Protein AF-A0A4Q2KCR7-F1 (afdb_monomer_lite)

Secondary structure (DSSP, 8-state):
------------------------------------------STTHHHHHHHHHHHTTS--------S-----------TTHHHHHHHHHHHHHHHHHHHHTTTT------------EEPTTS--EEEEEE-TTSSBEEEEEEES-TTSPEEEEEESS--S--SS---HHHHHHHHHHHHTT-SEEEEEESS-B--SSTTSS-SS--HHHHHHHHHHHHHHHHH-TT-EEEE--GGGGGSSTHHHHHHHHHHHHHHTT--S-EEES-B-TTSSBPPGGGPPS-PPEE---

InterPro domains:
  IPR012441 Protein of unknown function DUF1643 [PF07799] (138-278)

Radius of gyration: 31.61 Å; chains: 1; bounding box: 58×92×110 Å

pLDDT: mean 70.03, std 30.18, range [24.19, 98.81]

Structure (mmCIF, N/CA/C/O backbone):
data_AF-A0A4Q2KCR7-F1
#
_entry.id   AF-A0A4Q2KCR7-F1
#
loop_
_atom_site.group_PDB
_atom_site.id
_atom_site.type_symbol
_atom_site.label_atom_id
_atom_site.label_alt_id
_atom_site.label_comp_id
_atom_site.label_asym_id
_atom_site.label_entity_id
_atom_site.label_seq_id
_atom_site.pdbx_PDB_ins_code
_atom_site.Cartn_x
_atom_site.Cartn_y
_atom_site.Cartn_z
_atom_site.occupancy
_atom_site.B_iso_or_equiv
_atom_site.auth_seq_id
_atom_site.auth_comp_id
_atom_site.auth_asym_id
_atom_site.auth_atom_id
_atom_site.pdbx_PDB_model_num
ATOM 1 N N . MET A 1 1 ? 2.602 44.683 -68.463 1.00 38.59 1 MET A N 1
ATOM 2 C CA . MET A 1 1 ? 3.397 43.522 -68.937 1.00 38.59 1 MET A CA 1
ATOM 3 C C . MET A 1 1 ? 3.138 42.382 -67.950 1.00 38.59 1 MET A C 1
ATOM 5 O O . MET A 1 1 ? 2.996 42.680 -66.774 1.00 38.59 1 MET A O 1
ATOM 9 N N . GLN A 1 2 ? 2.668 41.204 -68.389 1.00 37.25 2 GLN A N 1
ATOM 10 C CA . GLN A 1 2 ? 3.480 40.022 -68.777 1.00 37.25 2 GLN A CA 1
ATOM 11 C C . GLN A 1 2 ? 4.408 39.547 -67.638 1.00 37.25 2 GLN A C 1
ATOM 13 O O . GLN A 1 2 ? 5.073 40.376 -67.034 1.00 37.25 2 GLN A O 1
ATOM 18 N N . GLY A 1 3 ? 4.549 38.257 -67.319 1.00 32.47 3 GLY A N 1
ATOM 19 C CA . GLY A 1 3 ? 3.932 37.025 -67.845 1.00 32.47 3 GLY A CA 1
ATOM 20 C C . GLY A 1 3 ? 4.702 35.813 -67.275 1.00 32.47 3 GLY A C 1
ATOM 21 O O . GLY A 1 3 ? 5.917 35.875 -67.185 1.00 32.47 3 GLY A O 1
ATOM 22 N N . GLN A 1 4 ? 4.035 34.809 -66.695 1.00 40.09 4 GLN A N 1
ATOM 23 C CA . GLN A 1 4 ? 3.639 33.541 -67.343 1.00 40.09 4 GLN A CA 1
ATOM 24 C C . GLN A 1 4 ? 4.769 32.477 -67.440 1.00 40.09 4 GLN A C 1
ATOM 26 O O . GLN A 1 4 ? 5.850 32.779 -67.931 1.00 40.09 4 GLN A O 1
ATOM 31 N N . ARG A 1 5 ? 4.408 31.210 -67.139 1.00 41.94 5 ARG A N 1
ATOM 32 C CA . ARG A 1 5 ? 5.105 29.904 -67.358 1.00 41.94 5 ARG A CA 1
ATOM 33 C C . ARG A 1 5 ? 5.872 29.341 -66.139 1.00 41.94 5 ARG A C 1
ATOM 35 O O . ARG A 1 5 ? 6.574 30.110 -65.501 1.00 41.94 5 ARG A O 1
ATOM 42 N N . ASP A 1 6 ? 5.770 28.075 -65.689 1.00 39.34 6 ASP A N 1
ATOM 43 C CA . ASP A 1 6 ? 5.212 26.762 -66.157 1.00 39.34 6 ASP A CA 1
ATOM 44 C C . ASP A 1 6 ? 6.292 25.698 -66.517 1.00 39.34 6 ASP A C 1
ATOM 46 O O . ASP A 1 6 ? 7.435 26.060 -66.789 1.00 39.34 6 ASP A O 1
ATOM 50 N N . ARG A 1 7 ? 5.895 24.405 -66.543 1.00 39.97 7 ARG A N 1
ATOM 51 C CA . ARG A 1 7 ? 6.659 23.124 -66.540 1.00 39.97 7 ARG A CA 1
ATOM 52 C C . ARG A 1 7 ? 6.986 22.652 -65.119 1.00 39.97 7 ARG A C 1
ATOM 54 O O . ARG A 1 7 ? 7.650 23.368 -64.385 1.00 39.97 7 ARG A O 1
ATOM 61 N N . THR A 1 8 ? 6.551 21.500 -64.593 1.00 40.41 8 THR A N 1
ATOM 62 C CA . THR A 1 8 ? 5.932 20.245 -65.103 1.00 40.41 8 THR A CA 1
ATOM 63 C C . THR A 1 8 ? 6.783 19.350 -66.023 1.00 40.41 8 THR A C 1
ATOM 65 O O . THR A 1 8 ? 7.004 19.662 -67.187 1.00 40.41 8 THR A O 1
ATOM 68 N N . VAL A 1 9 ? 7.169 18.176 -65.491 1.00 38.78 9 VAL A N 1
ATOM 69 C CA . VAL A 1 9 ? 7.433 16.892 -66.185 1.00 38.78 9 VAL A CA 1
ATOM 70 C C . VAL A 1 9 ? 6.986 15.753 -65.238 1.00 38.78 9 VAL A C 1
ATOM 72 O O . VAL A 1 9 ? 6.992 15.927 -64.020 1.00 38.78 9 VAL A O 1
ATOM 75 N N . ARG A 1 10 ? 6.546 14.608 -65.783 1.00 38.03 10 ARG A N 1
ATOM 76 C CA . ARG A 1 10 ? 6.101 13.388 -65.065 1.00 38.03 10 ARG A CA 1
ATOM 77 C C . ARG A 1 10 ? 7.010 12.186 -65.391 1.00 38.03 10 ARG A C 1
ATOM 79 O O . ARG A 1 10 ? 7.776 12.266 -66.343 1.00 38.03 10 ARG A O 1
ATOM 86 N N . SER A 1 11 ? 6.735 11.054 -64.722 1.00 32.50 11 SER A N 1
ATOM 87 C CA . SER A 1 11 ? 7.043 9.631 -65.036 1.00 32.50 11 SER A CA 1
ATOM 88 C C . SER A 1 11 ? 8.120 8.960 -64.158 1.00 32.50 11 SER A C 1
ATOM 90 O O . SER A 1 11 ? 9.109 9.595 -63.818 1.00 32.50 11 SER A O 1
ATOM 92 N N . GLY A 1 12 ? 7.945 7.698 -63.728 1.00 31.27 12 GLY A N 1
ATOM 93 C CA . GLY A 1 12 ? 6.739 6.855 -63.840 1.00 31.27 12 GLY A CA 1
ATOM 94 C C . GLY A 1 12 ? 6.851 5.455 -63.202 1.00 31.27 12 GLY A C 1
ATOM 95 O O . GLY A 1 12 ? 7.929 4.875 -63.167 1.00 31.27 12 GLY A O 1
ATOM 96 N N . ASP A 1 13 ? 5.712 4.934 -62.734 1.00 37.28 13 ASP A N 1
ATOM 97 C CA . ASP A 1 13 ? 5.388 3.496 -62.561 1.00 37.28 13 ASP A CA 1
ATOM 98 C C . ASP A 1 13 ? 5.153 2.841 -63.958 1.00 37.28 13 ASP A C 1
ATOM 100 O O . ASP A 1 13 ? 4.932 3.625 -64.894 1.00 37.28 13 ASP A O 1
ATOM 104 N N . PRO A 1 14 ? 5.116 1.488 -64.171 1.00 51.41 14 PRO A N 1
ATOM 105 C CA . PRO A 1 14 ? 4.332 0.531 -63.350 1.00 51.41 14 PRO A CA 1
ATOM 106 C C . PRO A 1 14 ? 4.758 -0.982 -63.324 1.00 51.41 14 PRO A C 1
ATOM 108 O O . PRO A 1 14 ? 5.772 -1.377 -63.890 1.00 51.41 14 PRO A O 1
ATOM 111 N N . LEU A 1 15 ? 3.854 -1.826 -62.770 1.00 33.91 15 LEU A N 1
ATOM 112 C CA . LEU A 1 15 ? 3.729 -3.314 -62.836 1.00 33.91 15 LEU A CA 1
ATOM 113 C C . LEU A 1 15 ? 4.652 -4.117 -61.874 1.00 33.91 15 LEU A C 1
ATOM 115 O O . LEU A 1 15 ? 5.817 -3.787 -61.717 1.00 33.91 15 LEU A O 1
ATOM 119 N N . GLN A 1 16 ? 4.193 -5.088 -61.053 1.00 33.09 16 GLN A N 1
ATOM 120 C CA . GLN A 1 16 ? 3.350 -6.301 -61.273 1.00 33.09 16 GLN A CA 1
ATOM 121 C C . GLN A 1 16 ? 4.053 -7.325 -62.201 1.00 33.09 16 GLN A C 1
ATOM 123 O O . GLN A 1 16 ? 4.667 -6.907 -63.169 1.00 33.09 16 GLN A O 1
ATOM 128 N N . THR A 1 17 ? 4.073 -8.654 -62.002 1.00 32.94 17 THR A N 1
ATOM 129 C CA . THR A 1 17 ? 3.136 -9.671 -61.442 1.00 32.94 17 THR A CA 1
ATOM 130 C C . THR A 1 17 ? 3.941 -10.870 -60.826 1.00 32.94 17 T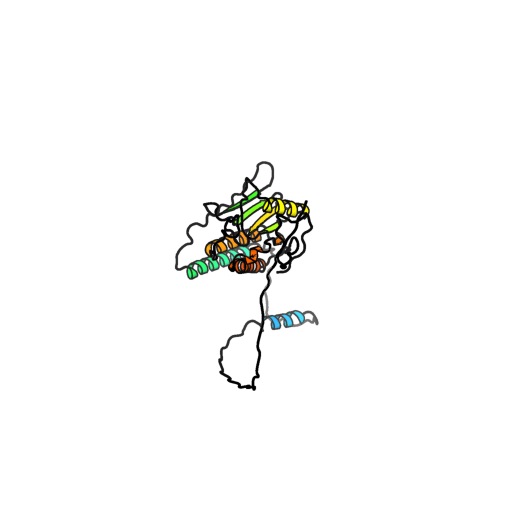HR A C 1
ATOM 132 O O . THR A 1 17 ? 5.154 -10.892 -60.987 1.00 32.94 17 THR A O 1
ATOM 135 N N . GLU A 1 18 ? 3.451 -11.925 -60.133 1.00 34.03 18 GLU A N 1
ATOM 136 C CA . GLU A 1 18 ? 2.222 -12.236 -59.359 1.00 34.03 18 GLU A CA 1
ATOM 137 C C . GLU A 1 18 ? 2.395 -13.488 -58.419 1.00 34.03 18 GLU A C 1
ATOM 139 O O . GLU A 1 18 ? 3.480 -14.049 -58.322 1.00 34.03 18 GLU A O 1
ATOM 144 N N . LYS A 1 19 ? 1.317 -13.864 -57.688 1.00 33.66 19 LYS A N 1
ATOM 145 C CA . LYS A 1 19 ? 0.695 -15.210 -57.412 1.00 33.66 19 LYS A CA 1
ATOM 146 C C . LYS A 1 19 ? 1.432 -16.527 -57.843 1.00 33.66 19 LYS A C 1
ATOM 148 O O . LYS A 1 19 ? 2.213 -16.511 -58.775 1.00 33.66 19 LYS A O 1
ATOM 153 N N . GLN A 1 20 ? 1.155 -17.753 -57.337 1.00 33.19 20 GLN A N 1
ATOM 154 C CA . GLN A 1 20 ? 0.181 -18.309 -56.356 1.00 33.19 20 GLN A CA 1
ATOM 155 C C . GLN A 1 20 ? 0.526 -19.763 -55.913 1.00 33.19 20 GLN A C 1
ATOM 157 O O . GLN A 1 20 ? 1.117 -20.513 -56.680 1.00 33.19 20 GLN A O 1
ATOM 162 N N . GLY A 1 21 ? -0.068 -20.226 -54.796 1.00 27.86 21 GLY A N 1
ATOM 163 C CA . GLY A 1 21 ? -0.450 -21.644 -54.571 1.00 27.86 21 GLY A CA 1
ATOM 164 C C . GLY A 1 21 ? 0.585 -22.573 -53.900 1.00 27.86 21 GLY A C 1
ATOM 165 O O . GLY A 1 21 ? 1.751 -22.226 -53.799 1.00 27.86 21 GLY A O 1
ATOM 166 N N . ARG A 1 22 ? 0.212 -23.768 -53.397 1.00 33.00 22 ARG A N 1
ATOM 167 C CA . ARG A 1 22 ? -1.130 -24.375 -53.182 1.00 33.00 22 ARG A CA 1
ATOM 168 C C . ARG A 1 22 ? -1.076 -25.474 -52.085 1.00 33.00 22 ARG A C 1
ATOM 170 O O . ARG A 1 22 ? -0.018 -25.764 -51.546 1.00 33.00 22 ARG A O 1
ATOM 177 N N . GLN A 1 23 ? -2.249 -26.036 -51.761 1.00 29.25 23 GLN A N 1
ATOM 178 C CA . GLN A 1 23 ? -2.554 -27.183 -50.866 1.00 29.25 23 GLN A CA 1
ATOM 179 C C . GLN A 1 23 ? -1.463 -28.292 -50.818 1.00 29.25 23 GLN A C 1
ATOM 181 O O . GLN A 1 23 ? -0.875 -28.584 -51.849 1.00 29.25 23 GLN A O 1
ATOM 186 N N . GLY A 1 24 ? -1.153 -29.011 -49.723 1.00 26.69 24 GLY A N 1
ATOM 187 C CA . GLY A 1 24 ? -1.880 -29.309 -48.469 1.00 26.69 24 GLY A CA 1
ATOM 188 C C . GLY A 1 24 ? -2.434 -30.755 -48.467 1.00 26.69 24 GLY A C 1
ATOM 189 O O . GLY A 1 24 ? -3.130 -31.095 -49.416 1.00 26.69 24 GLY A O 1
ATOM 190 N N . ILE A 1 25 ? -2.158 -31.618 -47.459 1.00 28.27 25 ILE A N 1
ATOM 191 C CA . ILE A 1 25 ? -2.688 -33.013 -47.426 1.00 28.27 25 ILE A CA 1
ATOM 192 C C . ILE A 1 25 ? -2.636 -33.745 -46.047 1.00 28.27 25 ILE A C 1
ATOM 194 O O . ILE A 1 25 ? -1.639 -33.676 -45.339 1.00 28.27 25 ILE A O 1
ATOM 198 N N . ARG A 1 26 ? -3.700 -34.531 -45.767 1.00 27.36 26 ARG A N 1
ATOM 199 C CA . ARG A 1 26 ? -3.872 -35.701 -44.843 1.00 27.36 26 ARG A CA 1
ATOM 200 C C . ARG A 1 26 ? -3.800 -35.575 -43.301 1.00 27.36 26 ARG A C 1
ATOM 202 O O . ARG A 1 26 ? -3.270 -34.639 -42.721 1.00 27.36 26 ARG A O 1
ATOM 209 N N . ARG A 1 27 ? -4.432 -36.582 -42.666 1.00 32.38 27 ARG A N 1
ATOM 210 C CA . ARG A 1 27 ? -4.546 -36.864 -41.220 1.00 32.38 27 ARG A CA 1
ATOM 211 C C . ARG A 1 27 ? -3.701 -38.091 -40.831 1.00 32.38 27 ARG A C 1
ATOM 213 O O . ARG A 1 27 ? -3.664 -39.045 -41.601 1.00 32.38 27 ARG A O 1
ATOM 220 N N . ALA A 1 28 ? -3.209 -38.091 -39.596 1.00 28.02 28 ALA A N 1
ATOM 221 C CA . ALA A 1 28 ? -3.033 -39.218 -38.663 1.00 28.02 28 ALA A CA 1
ATOM 222 C C . ALA A 1 28 ? -2.944 -38.537 -37.275 1.00 28.02 28 ALA A C 1
ATOM 224 O O . ALA A 1 28 ? -2.293 -37.503 -37.169 1.00 28.02 28 ALA A O 1
ATOM 225 N N . ASP A 1 29 ? -3.643 -38.876 -36.193 1.00 28.53 29 ASP A N 1
ATOM 226 C CA . ASP A 1 29 ? -4.170 -40.150 -35.695 1.00 28.53 29 ASP A CA 1
ATOM 227 C C . ASP A 1 29 ? -3.099 -41.238 -35.567 1.00 28.53 29 ASP A C 1
ATOM 229 O O . ASP A 1 29 ? -3.017 -42.154 -36.376 1.00 28.53 29 ASP A O 1
ATOM 233 N N . GLU A 1 30 ? -2.288 -41.136 -34.511 1.00 29.30 30 GLU A N 1
ATOM 234 C CA . GLU A 1 30 ? -1.657 -42.313 -33.920 1.00 29.30 30 GLU A CA 1
ATOM 235 C C . GLU A 1 30 ? -1.549 -42.176 -32.392 1.00 29.30 30 GLU A C 1
ATOM 237 O O . GLU A 1 30 ? -1.380 -41.084 -31.842 1.00 29.30 30 GLU A O 1
ATOM 242 N N . ARG A 1 31 ? -1.713 -43.298 -31.682 1.00 26.86 31 ARG A N 1
ATOM 243 C CA . ARG A 1 31 ? -1.764 -43.357 -30.215 1.00 26.86 31 ARG A CA 1
ATOM 244 C C . ARG A 1 31 ? -0.510 -44.040 -29.682 1.00 26.86 31 ARG A C 1
ATOM 246 O O . ARG A 1 31 ? -0.397 -45.255 -29.809 1.00 26.86 31 ARG A O 1
ATOM 253 N N . ILE A 1 32 ? 0.349 -43.323 -28.959 1.00 29.53 32 ILE A N 1
ATOM 254 C CA . ILE A 1 32 ? 1.403 -43.962 -28.154 1.00 29.53 32 ILE A CA 1
ATOM 255 C C . ILE A 1 32 ? 1.080 -43.819 -26.665 1.00 29.53 32 ILE A C 1
ATOM 257 O O . ILE A 1 32 ? 1.134 -42.740 -26.077 1.00 29.53 32 ILE A O 1
ATOM 261 N N . SER A 1 33 ? 0.717 -44.947 -26.050 1.00 25.97 33 SER A N 1
ATOM 262 C CA . SER A 1 33 ? 0.448 -45.056 -24.617 1.00 25.97 33 SER A CA 1
ATOM 263 C C . SER A 1 33 ? 1.703 -45.512 -23.872 1.00 25.97 33 SER A C 1
ATOM 265 O O . SER A 1 33 ? 2.007 -46.703 -23.837 1.00 25.97 33 SER A O 1
ATOM 267 N N . CYS A 1 34 ? 2.396 -44.583 -23.211 1.00 26.86 34 CYS A N 1
ATOM 268 C CA . CYS A 1 34 ? 3.481 -44.910 -22.282 1.00 26.86 34 CYS A CA 1
ATOM 269 C C . CYS A 1 34 ? 2.992 -44.808 -20.827 1.00 26.86 34 CYS A C 1
ATOM 271 O O . CYS A 1 34 ? 2.616 -43.742 -20.338 1.00 26.86 34 CYS A O 1
ATOM 273 N N . ARG A 1 35 ? 2.957 -45.947 -20.124 1.00 27.44 35 ARG A N 1
ATOM 274 C CA . ARG A 1 35 ? 2.365 -46.085 -18.781 1.00 27.44 35 ARG A CA 1
ATOM 275 C C . ARG A 1 35 ? 3.332 -45.657 -17.664 1.00 27.44 35 ARG A C 1
ATOM 277 O O . ARG A 1 35 ? 4.108 -46.475 -17.181 1.00 27.44 35 ARG A O 1
ATOM 284 N N . GLY A 1 36 ? 3.211 -44.428 -17.162 1.00 27.22 36 GLY A N 1
ATOM 285 C CA . GLY A 1 36 ? 3.880 -43.985 -15.926 1.00 27.22 36 GLY A CA 1
ATOM 286 C C . GLY A 1 36 ? 3.004 -44.159 -14.674 1.00 27.22 36 GLY A C 1
ATOM 287 O O . GLY A 1 36 ? 2.087 -43.372 -14.450 1.00 27.22 36 GLY A O 1
ATOM 288 N N . ARG A 1 37 ? 3.267 -45.167 -13.826 1.00 29.36 37 ARG A N 1
ATOM 289 C CA . ARG A 1 37 ? 2.548 -45.365 -12.544 1.00 29.36 37 ARG A CA 1
ATOM 290 C C . ARG A 1 37 ? 3.260 -44.685 -11.363 1.00 29.36 37 ARG A C 1
ATOM 292 O O . ARG A 1 37 ? 4.232 -45.223 -10.849 1.00 29.36 37 ARG A O 1
ATOM 299 N N . SER A 1 38 ? 2.674 -43.616 -10.822 1.00 28.58 38 SER A N 1
ATOM 300 C CA . SER A 1 38 ? 2.866 -43.189 -9.422 1.00 28.58 38 SER A CA 1
ATOM 301 C C . SER A 1 38 ? 1.586 -42.486 -8.944 1.00 28.58 38 SER A C 1
ATOM 303 O O . SER A 1 38 ? 1.182 -41.490 -9.528 1.00 28.58 38 SER A O 1
ATOM 305 N N . ARG A 1 39 ? 0.736 -43.052 -8.073 1.00 31.23 39 ARG A N 1
ATOM 306 C CA . ARG A 1 39 ? 0.917 -43.358 -6.635 1.00 31.23 39 ARG A CA 1
ATOM 307 C C . ARG A 1 39 ? 1.277 -42.143 -5.761 1.00 31.23 39 ARG A C 1
ATOM 309 O O . ARG A 1 39 ? 2.325 -42.121 -5.135 1.00 31.23 39 ARG A O 1
ATOM 316 N N . THR A 1 40 ? 0.327 -41.219 -5.576 1.00 30.08 40 THR A N 1
ATOM 317 C CA . THR A 1 40 ? -0.175 -40.815 -4.232 1.00 30.08 40 THR A CA 1
ATOM 318 C C . THR A 1 40 ? -1.345 -39.825 -4.335 1.00 30.08 40 THR A C 1
ATOM 320 O O . THR A 1 40 ? -1.203 -38.751 -4.902 1.00 30.08 40 THR A O 1
ATOM 323 N N . ALA A 1 41 ? -2.510 -40.148 -3.753 1.00 32.38 41 ALA A N 1
ATOM 324 C CA . ALA A 1 41 ? -3.637 -39.201 -3.659 1.00 32.38 41 ALA A CA 1
ATOM 325 C C . ALA A 1 41 ? -4.501 -39.388 -2.383 1.00 32.38 41 ALA A C 1
ATOM 327 O O . ALA A 1 41 ? -5.614 -39.914 -2.470 1.00 32.38 41 ALA A O 1
ATOM 328 N N . PRO A 1 42 ? -4.036 -38.965 -1.186 1.00 33.97 42 PRO A N 1
ATOM 329 C CA . PRO A 1 42 ? -4.689 -39.306 0.080 1.00 33.97 42 PRO A CA 1
ATOM 330 C C . PRO A 1 42 ? -5.309 -38.121 0.858 1.00 33.97 42 PRO A C 1
ATOM 332 O O . PRO A 1 42 ? -5.462 -38.230 2.069 1.00 33.97 42 PRO A O 1
ATOM 335 N N . PHE A 1 43 ? -5.701 -37.003 0.219 1.00 32.09 43 PHE A N 1
ATOM 336 C CA . PHE A 1 43 ? -6.253 -35.833 0.950 1.00 32.09 43 PHE A CA 1
ATOM 337 C C . PHE A 1 43 ? -7.707 -35.418 0.631 1.00 32.09 43 PHE A C 1
ATOM 339 O O . PHE A 1 43 ? -8.370 -34.819 1.477 1.00 32.09 43 PHE A O 1
ATOM 346 N N . MET A 1 44 ? -8.279 -35.777 -0.529 1.00 38.03 44 MET A N 1
ATOM 347 C CA . MET A 1 44 ? -9.648 -35.342 -0.892 1.00 38.03 44 MET A CA 1
ATOM 348 C C . MET A 1 44 ? -10.801 -36.232 -0.377 1.00 38.03 44 MET A C 1
ATOM 350 O O . MET A 1 44 ? -11.960 -35.819 -0.455 1.00 38.03 44 MET A O 1
ATOM 354 N N . ARG A 1 45 ? -10.540 -37.438 0.157 1.00 39.12 45 ARG A N 1
ATOM 355 C CA . ARG A 1 45 ? -11.616 -38.340 0.639 1.00 39.12 45 ARG A CA 1
ATOM 356 C C . ARG A 1 45 ? -12.057 -38.080 2.087 1.00 39.12 45 ARG A C 1
ATOM 358 O O . ARG A 1 45 ? -13.252 -38.171 2.371 1.00 39.12 45 ARG A O 1
ATOM 365 N N . LEU A 1 46 ? -11.148 -37.692 2.987 1.00 32.94 4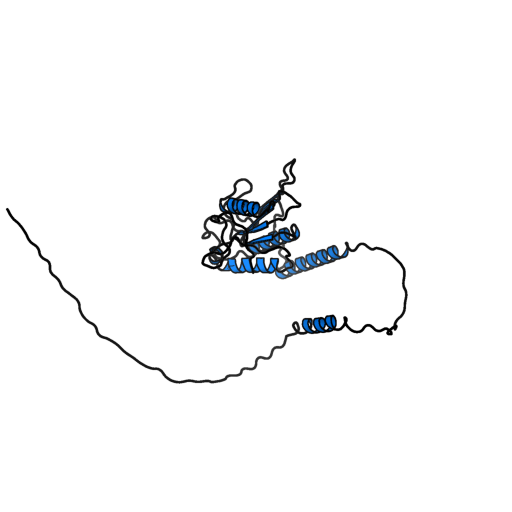6 LEU A N 1
ATOM 366 C CA . LEU A 1 46 ? -11.463 -37.527 4.417 1.00 32.94 46 LEU A CA 1
ATOM 367 C C . LEU A 1 46 ? -12.490 -36.402 4.670 1.00 32.94 46 LEU A C 1
ATOM 369 O O . LEU A 1 46 ? -13.438 -36.565 5.441 1.00 32.94 46 LEU A O 1
ATOM 373 N N . SER A 1 47 ? -12.370 -35.290 3.937 1.00 35.12 47 SER A N 1
ATOM 374 C CA . SER A 1 47 ? -13.234 -34.109 4.085 1.00 35.12 47 SER A CA 1
ATOM 375 C C . SER A 1 47 ? -14.657 -34.279 3.523 1.00 35.12 47 SER A C 1
ATOM 377 O O . SER A 1 47 ? -15.512 -33.426 3.774 1.00 35.12 47 SER A O 1
ATOM 379 N N . ARG A 1 48 ? -14.942 -35.369 2.791 1.00 38.94 48 ARG A N 1
ATOM 380 C CA . ARG A 1 48 ? -16.306 -35.756 2.378 1.00 38.94 48 ARG A CA 1
ATOM 381 C C . ARG A 1 48 ? -16.957 -36.711 3.386 1.00 38.94 48 ARG A C 1
ATOM 383 O O . ARG A 1 48 ? -18.151 -36.585 3.648 1.00 38.94 48 ARG A O 1
ATOM 390 N N . LEU A 1 49 ? -16.179 -37.603 4.007 1.00 37.00 49 LEU A N 1
ATOM 391 C CA . LEU A 1 49 ? -16.683 -38.568 4.993 1.00 37.00 49 LEU A CA 1
ATOM 392 C C . LEU A 1 49 ? -17.158 -37.879 6.286 1.00 37.00 49 LEU A C 1
ATOM 394 O O . LEU A 1 49 ? -18.271 -38.128 6.753 1.00 37.00 49 LEU A O 1
ATOM 398 N N . LEU A 1 50 ? -16.362 -36.937 6.808 1.00 39.62 50 LEU A N 1
ATOM 399 C CA . LEU A 1 50 ? -16.711 -36.146 7.998 1.00 39.62 50 LEU A CA 1
ATOM 400 C C . LEU A 1 50 ? -17.987 -35.307 7.787 1.00 39.62 50 LEU A C 1
ATOM 402 O O . LEU A 1 50 ? -18.834 -35.226 8.676 1.00 39.62 50 LEU A O 1
ATOM 406 N N . ARG A 1 51 ? -18.182 -34.755 6.579 1.00 43.44 51 ARG A N 1
ATOM 407 C CA . ARG A 1 51 ? -19.377 -33.967 6.225 1.00 43.44 51 ARG A CA 1
ATOM 408 C C . ARG A 1 51 ? -20.657 -34.796 6.055 1.00 43.44 51 ARG A C 1
ATOM 410 O O . ARG A 1 51 ? -21.736 -34.222 6.173 1.00 43.44 51 ARG A O 1
ATOM 417 N N . ARG A 1 52 ? -20.571 -36.120 5.851 1.00 42.06 52 ARG A N 1
ATOM 418 C CA . ARG A 1 52 ? -21.742 -37.017 5.924 1.00 42.06 52 ARG A CA 1
ATOM 419 C C . ARG A 1 52 ? -22.120 -37.352 7.371 1.00 42.06 52 ARG A C 1
ATOM 421 O O . ARG A 1 52 ? -23.284 -37.195 7.729 1.00 42.06 52 ARG A O 1
ATOM 428 N N . ARG A 1 53 ? -21.161 -37.717 8.235 1.00 40.56 53 ARG A N 1
ATOM 429 C CA . ARG A 1 53 ? -21.461 -38.026 9.653 1.00 40.56 53 ARG A CA 1
ATOM 430 C C . ARG A 1 53 ? -22.006 -36.821 10.435 1.00 40.56 53 ARG A C 1
ATOM 432 O O . ARG A 1 53 ? -22.938 -36.990 11.211 1.00 40.56 53 ARG A O 1
ATOM 439 N N . ALA A 1 54 ? -21.534 -35.604 10.156 1.00 39.12 54 ALA A N 1
ATOM 440 C CA . ALA A 1 54 ? -22.036 -34.382 10.799 1.00 39.12 54 ALA A CA 1
ATOM 441 C C . ALA A 1 54 ? -23.480 -33.972 10.416 1.00 39.12 54 ALA A C 1
ATOM 443 O O . ALA A 1 54 ? -24.026 -33.064 11.038 1.00 39.12 54 ALA A O 1
ATOM 444 N N . ARG A 1 55 ? -24.102 -34.604 9.404 1.00 39.72 55 ARG A N 1
ATOM 445 C CA . ARG A 1 55 ? -25.506 -34.350 9.014 1.00 39.72 55 ARG A CA 1
ATOM 446 C C . ARG A 1 55 ? -26.486 -35.451 9.435 1.00 39.72 55 ARG A C 1
ATOM 448 O O . ARG A 1 55 ? -27.676 -35.177 9.487 1.00 39.72 55 ARG A O 1
ATOM 455 N N . ALA A 1 56 ? -26.004 -36.649 9.770 1.00 35.41 56 ALA A N 1
ATOM 456 C CA . ALA A 1 56 ? -26.854 -37.748 10.240 1.00 35.41 56 ALA A CA 1
ATOM 457 C C . ALA A 1 56 ? -27.269 -37.608 11.721 1.00 35.41 56 ALA A C 1
ATOM 459 O O . ALA A 1 56 ? -28.313 -38.108 12.115 1.00 35.41 56 ALA A O 1
ATOM 460 N N . ALA A 1 57 ? -26.494 -36.890 12.539 1.00 36.22 57 ALA A N 1
ATOM 461 C CA . ALA A 1 57 ? -26.724 -36.739 13.981 1.00 36.22 57 ALA A CA 1
ATOM 462 C C . ALA A 1 57 ? -27.672 -35.571 14.353 1.00 36.22 57 ALA A C 1
ATOM 464 O O . ALA A 1 57 ? -27.396 -34.821 15.289 1.00 36.22 57 ALA A O 1
ATOM 465 N N . ARG A 1 58 ? -28.749 -35.362 13.581 1.00 41.88 58 ARG A N 1
ATOM 466 C CA . ARG A 1 58 ? -29.797 -34.346 13.855 1.00 41.88 58 ARG A CA 1
ATOM 467 C C . ARG A 1 58 ? -31.235 -34.825 13.606 1.00 41.88 58 ARG A C 1
ATOM 469 O O . ARG A 1 58 ? -32.155 -34.025 13.710 1.00 41.88 58 ARG A O 1
ATOM 476 N N . PHE A 1 59 ? -31.426 -36.105 13.299 1.00 39.06 59 PHE A N 1
ATOM 477 C CA . PHE A 1 59 ? -32.732 -36.762 13.246 1.00 39.06 59 PHE A CA 1
ATOM 478 C C . PHE A 1 59 ? -32.649 -38.064 14.043 1.00 39.06 59 PHE A C 1
ATOM 480 O O . PHE A 1 59 ? -31.593 -38.691 14.065 1.00 39.06 59 PHE A O 1
ATOM 487 N N . HIS A 1 60 ? -33.762 -38.429 14.684 1.00 33.53 60 HIS A N 1
ATOM 488 C CA . HIS A 1 60 ? -33.885 -39.491 15.691 1.00 33.53 60 HIS A CA 1
ATOM 489 C C . HIS A 1 60 ? -33.014 -39.276 16.938 1.00 33.53 60 HIS A C 1
ATOM 491 O O . HIS A 1 60 ? -31.820 -39.566 16.966 1.00 33.53 60 HIS A O 1
ATOM 497 N N . GLY A 1 61 ? -33.656 -38.805 18.006 1.00 37.22 61 GLY A N 1
ATOM 498 C CA . GLY A 1 61 ? -33.226 -39.140 19.356 1.00 37.22 61 GLY A CA 1
ATOM 499 C C . GLY A 1 61 ? -33.979 -40.385 19.816 1.00 37.22 61 GLY A C 1
ATOM 500 O O . GLY A 1 61 ? -35.192 -40.448 19.643 1.00 37.22 61 GLY A O 1
ATOM 501 N N . ASP A 1 62 ? -33.266 -41.335 20.413 1.00 29.56 62 ASP A N 1
ATOM 502 C CA . ASP A 1 62 ? -33.815 -42.263 21.403 1.00 29.56 62 ASP A CA 1
ATOM 503 C C . ASP A 1 62 ? -32.696 -42.644 22.397 1.00 29.56 62 ASP A C 1
ATOM 505 O O . ASP A 1 62 ? -31.510 -42.378 22.172 1.00 29.56 62 ASP A O 1
ATOM 509 N N . HIS A 1 63 ? -33.078 -43.197 23.541 1.00 34.31 63 HIS A N 1
ATOM 510 C CA . HIS A 1 63 ? -32.210 -43.563 24.651 1.00 34.31 63 HIS A CA 1
ATOM 511 C C . HIS A 1 63 ? -31.538 -44.942 24.466 1.00 34.31 63 HIS A C 1
ATOM 513 O O . HIS A 1 63 ? -31.810 -45.691 23.537 1.00 34.31 63 HIS A O 1
ATOM 519 N N . ARG A 1 64 ? -30.716 -45.312 25.466 1.00 30.00 64 ARG A N 1
ATOM 520 C CA . ARG A 1 64 ? -30.140 -46.654 25.727 1.00 30.00 64 ARG A CA 1
ATOM 521 C C . ARG A 1 64 ? -28.871 -47.047 24.949 1.00 30.00 64 ARG A C 1
ATOM 523 O O . ARG A 1 64 ? -28.849 -48.014 24.201 1.00 30.00 64 ARG A O 1
ATOM 530 N N . ALA A 1 65 ? -27.752 -46.424 25.327 1.00 27.16 65 ALA A N 1
ATOM 531 C CA . ALA A 1 65 ? -26.430 -47.068 25.294 1.00 27.16 65 ALA A CA 1
ATOM 532 C C . ALA A 1 65 ? -25.540 -46.592 26.468 1.00 27.16 65 ALA A C 1
ATOM 534 O O . ALA A 1 65 ? -24.552 -45.884 26.284 1.00 27.16 65 ALA A O 1
ATOM 535 N N . ARG A 1 66 ? -25.902 -46.949 27.713 1.00 28.22 66 ARG A N 1
ATOM 536 C CA . ARG A 1 66 ? -24.989 -46.837 28.875 1.00 28.22 66 ARG A CA 1
ATOM 537 C C . ARG A 1 66 ? -24.015 -48.023 28.819 1.00 28.22 66 ARG 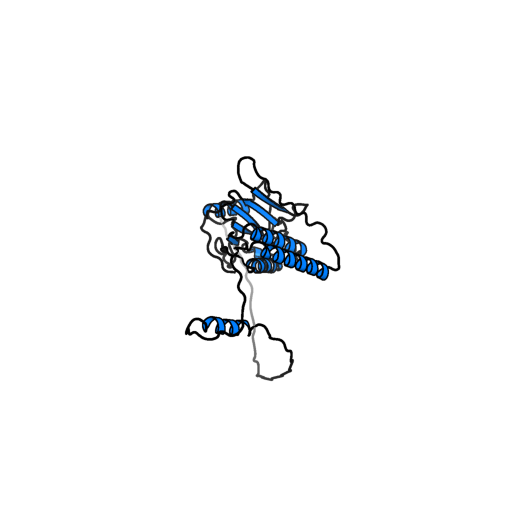A C 1
ATOM 539 O O . ARG A 1 66 ? -24.496 -49.138 28.660 1.00 28.22 66 ARG A O 1
ATOM 546 N N . GLY A 1 67 ? -22.699 -47.816 28.964 1.00 24.19 67 GLY A N 1
ATOM 547 C CA . GLY A 1 67 ? -21.729 -48.901 28.702 1.00 24.19 67 GLY A CA 1
ATOM 548 C C . GLY A 1 67 ? -20.441 -48.939 29.531 1.00 24.19 67 GLY A C 1
ATOM 549 O O . GLY A 1 67 ? -20.090 -50.010 30.009 1.00 24.19 67 GLY A O 1
ATOM 550 N N . TYR A 1 68 ? -19.760 -47.811 29.770 1.00 25.58 68 TYR A N 1
ATOM 551 C CA . TYR A 1 68 ? -18.578 -47.777 30.649 1.00 25.58 68 TYR A CA 1
ATOM 552 C C . TYR A 1 68 ? -18.678 -46.664 31.699 1.00 25.58 68 TYR A C 1
ATOM 554 O O . TYR A 1 68 ? -19.327 -45.638 31.493 1.00 25.58 68 TYR A O 1
ATOM 562 N N . ARG A 1 69 ? -18.140 -46.952 32.889 1.00 28.56 69 ARG A N 1
ATOM 563 C CA . ARG A 1 69 ? -18.479 -46.302 34.165 1.00 28.56 69 ARG A CA 1
ATOM 564 C C . ARG A 1 69 ? -17.495 -45.192 34.553 1.00 28.56 69 ARG A C 1
ATOM 566 O O . ARG A 1 69 ? -16.305 -45.381 34.375 1.00 28.56 69 ARG A O 1
ATOM 573 N N . LEU A 1 70 ? -18.050 -44.150 35.194 1.00 24.34 70 LEU A N 1
ATOM 574 C CA . LEU A 1 70 ? -17.618 -43.469 36.440 1.00 24.34 70 LEU A CA 1
ATOM 575 C C . LEU A 1 70 ? -16.128 -43.053 36.603 1.00 24.34 70 LEU A C 1
ATOM 577 O O . LEU A 1 70 ? -15.210 -43.764 36.237 1.00 24.34 70 LEU A O 1
ATOM 581 N N . ARG A 1 71 ? -15.798 -41.939 37.266 1.00 25.30 71 ARG A N 1
ATOM 582 C CA . ARG A 1 71 ? -16.562 -41.148 38.253 1.00 25.30 71 ARG A CA 1
ATOM 583 C C . ARG A 1 71 ? -16.656 -39.666 37.874 1.00 25.30 71 ARG A C 1
ATOM 585 O O . ARG A 1 71 ? -15.849 -39.160 37.104 1.00 25.30 71 ARG A O 1
ATOM 592 N N . ALA A 1 72 ? -17.620 -38.975 38.477 1.00 27.12 72 ALA A N 1
ATOM 593 C CA . ALA A 1 72 ? -17.718 -37.521 38.449 1.00 27.12 72 ALA A CA 1
ATOM 594 C C . ALA A 1 72 ? -17.138 -36.902 39.732 1.00 27.12 72 ALA A C 1
ATOM 596 O O . ALA A 1 72 ? -17.377 -37.417 40.821 1.00 27.12 72 ALA A O 1
ATOM 597 N N . LEU A 1 73 ? -16.457 -35.766 39.574 1.00 27.23 73 LEU A N 1
ATOM 598 C CA . LEU A 1 73 ? -16.286 -34.692 40.558 1.00 27.23 73 LEU A CA 1
ATOM 599 C C . LEU A 1 73 ? -16.403 -33.390 39.741 1.00 27.23 73 LEU A C 1
ATOM 601 O O . LEU A 1 73 ? -15.631 -33.164 38.816 1.00 27.23 73 LEU A O 1
ATOM 605 N N . SER A 1 74 ? -17.558 -32.725 39.775 1.00 28.52 74 SER A N 1
ATOM 606 C CA . SER A 1 74 ? -17.888 -31.634 40.710 1.00 28.52 74 SER A CA 1
ATOM 607 C C . SER A 1 74 ? -17.097 -30.339 40.449 1.00 28.52 74 SER A C 1
ATOM 609 O O . SER A 1 74 ? -15.976 -30.179 40.914 1.00 28.52 74 SER A O 1
ATOM 611 N N . GLY A 1 75 ? -17.737 -29.416 39.721 1.00 31.91 75 GLY A N 1
ATOM 612 C CA . GLY A 1 75 ? -17.528 -27.959 39.729 1.00 31.91 75 GLY A CA 1
ATOM 613 C C . GLY A 1 75 ? -16.109 -27.371 39.797 1.00 31.91 75 GLY A C 1
ATOM 614 O O . GLY A 1 75 ? -15.540 -27.222 40.871 1.00 31.91 75 GLY A O 1
ATOM 615 N N . THR A 1 76 ? -15.626 -26.808 38.682 1.00 27.72 76 THR A N 1
ATOM 616 C CA . THR A 1 76 ? -14.830 -25.559 38.718 1.00 27.72 76 THR A CA 1
ATOM 617 C C . THR A 1 76 ? -14.807 -24.852 37.359 1.00 27.72 76 THR A C 1
ATOM 619 O O . THR A 1 76 ? -14.612 -25.473 36.316 1.00 27.72 76 THR A O 1
ATOM 622 N N . GLN A 1 77 ? -14.966 -23.525 37.353 1.00 37.41 77 GLN A N 1
ATOM 623 C CA . GLN A 1 77 ? -14.786 -22.697 36.155 1.00 37.41 77 GLN A CA 1
ATOM 624 C C . GLN A 1 77 ? -13.288 -22.461 35.892 1.00 37.41 77 GLN A C 1
ATOM 626 O O . GLN A 1 77 ? -12.682 -21.582 36.504 1.00 37.41 77 GLN A O 1
ATOM 631 N N . ILE A 1 78 ? -12.673 -23.196 34.958 1.00 31.19 78 ILE A N 1
ATOM 632 C CA . ILE A 1 78 ? -11.249 -23.007 34.622 1.00 31.19 78 ILE A CA 1
ATOM 633 C C . ILE A 1 78 ? -11.081 -22.176 33.338 1.00 31.19 78 ILE A C 1
ATOM 635 O O . ILE A 1 78 ? -11.575 -22.502 32.259 1.00 31.19 78 ILE A O 1
ATOM 639 N N . ARG A 1 79 ? -10.362 -21.053 33.466 1.00 33.22 79 ARG A N 1
ATOM 640 C CA . ARG A 1 79 ? -10.227 -20.001 32.444 1.00 33.22 79 ARG A CA 1
ATOM 641 C C . ARG A 1 79 ? -9.351 -20.442 31.258 1.00 33.22 79 ARG A C 1
ATOM 643 O O . ARG A 1 79 ? -8.123 -20.417 31.340 1.00 33.22 79 ARG A O 1
ATOM 650 N N . HIS A 1 80 ? -9.956 -20.719 30.100 1.00 33.78 80 HIS A N 1
ATOM 651 C CA . HIS A 1 80 ? -9.255 -21.080 28.852 1.00 33.78 80 HIS A CA 1
ATOM 652 C C . HIS A 1 80 ? -8.497 -19.907 28.166 1.00 33.78 80 HIS A C 1
ATOM 654 O O . HIS A 1 80 ? -8.727 -19.577 27.005 1.00 33.78 80 HIS A O 1
ATOM 660 N N . ARG A 1 81 ? -7.525 -19.289 28.858 1.00 36.91 81 ARG A N 1
ATOM 661 C CA . ARG A 1 81 ? -6.544 -18.347 28.261 1.00 36.91 81 ARG A CA 1
ATOM 662 C C . ARG A 1 81 ? -5.138 -18.943 28.054 1.00 36.91 81 ARG A C 1
ATOM 664 O O . ARG A 1 81 ? -4.352 -18.377 27.300 1.00 36.91 81 ARG A O 1
ATOM 671 N N . GLY A 1 82 ? -4.816 -20.090 28.664 1.00 39.09 82 GLY A N 1
ATOM 672 C CA . GLY A 1 82 ? -3.456 -20.661 28.646 1.00 39.09 82 GLY A CA 1
ATOM 673 C C . GLY A 1 82 ? -3.033 -21.399 27.361 1.00 39.09 82 GLY A C 1
ATOM 674 O O . GLY A 1 82 ? -1.871 -21.318 26.961 1.00 39.09 82 GLY A O 1
ATOM 675 N N . SER A 1 83 ? -3.947 -22.108 26.686 1.00 42.81 83 SER A N 1
ATOM 676 C CA . SER A 1 83 ? -3.584 -23.034 25.595 1.00 42.81 83 SER A CA 1
ATOM 677 C C . SER A 1 83 ? -3.094 -22.335 24.320 1.00 42.81 83 SER A C 1
ATOM 679 O O . SER A 1 83 ? -2.095 -22.761 23.740 1.00 42.81 83 SER A O 1
ATOM 681 N N . ARG A 1 84 ? -3.735 -21.229 23.906 1.00 41.44 84 ARG A N 1
ATOM 682 C CA . ARG A 1 84 ? -3.354 -20.484 22.686 1.00 41.44 84 ARG A CA 1
ATOM 683 C C . ARG A 1 84 ? -1.905 -19.983 22.728 1.00 41.44 84 ARG A C 1
ATOM 685 O O . ARG A 1 84 ? -1.206 -20.132 21.730 1.00 41.44 84 ARG A O 1
ATOM 692 N N . ARG A 1 85 ? -1.418 -19.486 23.878 1.00 38.69 85 ARG A N 1
ATOM 693 C CA . ARG A 1 85 ? -0.010 -19.060 24.035 1.00 38.69 85 ARG A CA 1
ATOM 694 C C . ARG A 1 85 ? 0.970 -20.217 23.815 1.00 38.69 85 ARG A C 1
ATOM 696 O O . ARG A 1 85 ? 1.915 -20.048 23.051 1.00 38.69 85 ARG A O 1
ATOM 703 N N . ARG A 1 86 ? 0.720 -21.398 24.399 1.00 39.59 86 ARG A N 1
ATOM 704 C CA . ARG A 1 86 ? 1.582 -22.583 24.203 1.00 39.59 86 ARG A CA 1
ATOM 705 C C . ARG A 1 86 ? 1.593 -23.051 22.742 1.00 39.59 86 ARG A C 1
ATOM 707 O O . ARG A 1 86 ? 2.654 -23.385 22.223 1.00 39.59 86 ARG A O 1
ATOM 714 N N . ILE A 1 87 ? 0.447 -23.018 22.056 1.00 39.06 87 ILE A N 1
ATOM 715 C CA . ILE A 1 87 ? 0.350 -23.355 20.623 1.00 39.06 87 ILE A CA 1
ATOM 716 C C . ILE A 1 87 ? 1.141 -22.347 19.771 1.00 39.06 87 ILE A C 1
ATOM 718 O O . ILE A 1 87 ? 1.954 -22.756 18.946 1.00 39.06 87 ILE A O 1
ATOM 722 N N . GLN A 1 88 ? 0.984 -21.041 20.014 1.00 36.09 88 GLN A N 1
ATOM 723 C CA . GLN A 1 88 ? 1.734 -19.988 19.313 1.00 36.09 88 GLN A CA 1
ATOM 724 C C . GLN A 1 88 ? 3.247 -20.059 19.573 1.00 36.09 88 GLN A C 1
ATOM 726 O O . GLN A 1 88 ? 4.035 -19.881 18.647 1.00 36.09 88 GLN A O 1
ATOM 731 N N . GLN A 1 89 ? 3.673 -20.355 20.805 1.00 38.25 89 GLN A N 1
ATOM 732 C CA . GLN A 1 89 ? 5.085 -20.575 21.142 1.00 38.25 89 GLN A CA 1
ATOM 733 C C . GLN A 1 89 ? 5.654 -21.798 20.409 1.00 38.25 89 GLN A C 1
ATOM 735 O O . GLN A 1 89 ? 6.726 -21.704 19.816 1.00 38.25 89 GLN A O 1
ATOM 740 N N . ARG A 1 90 ? 4.918 -22.917 20.372 1.00 36.53 90 ARG A N 1
ATOM 741 C CA . ARG A 1 90 ? 5.337 -24.142 19.671 1.00 36.53 90 ARG A CA 1
ATOM 742 C C . ARG A 1 90 ? 5.394 -23.947 18.150 1.00 36.53 90 ARG A C 1
ATOM 744 O O . ARG A 1 90 ? 6.335 -24.418 17.522 1.00 36.53 90 ARG A O 1
ATOM 751 N N . ALA A 1 91 ? 4.461 -23.187 17.573 1.00 36.56 91 ALA A N 1
ATOM 752 C CA . ALA A 1 91 ? 4.502 -22.789 16.164 1.00 36.56 91 ALA A CA 1
ATOM 753 C C . ALA A 1 91 ? 5.704 -21.875 15.851 1.00 36.56 91 ALA A C 1
ATOM 755 O O . ALA A 1 91 ? 6.429 -22.130 14.894 1.00 36.56 91 ALA A O 1
ATOM 756 N N . ARG A 1 92 ? 5.978 -20.861 16.691 1.00 39.06 92 ARG A N 1
ATOM 757 C CA . ARG A 1 92 ? 7.167 -19.992 16.564 1.00 39.06 92 ARG A CA 1
ATOM 758 C C . ARG A 1 92 ? 8.480 -20.776 16.676 1.00 39.06 92 ARG A C 1
ATOM 760 O O . ARG A 1 92 ? 9.416 -20.478 15.940 1.00 39.06 92 ARG A O 1
ATOM 767 N N . PHE A 1 93 ? 8.545 -21.774 17.559 1.00 42.44 93 PHE A N 1
ATOM 768 C CA . PHE A 1 93 ? 9.701 -22.663 17.701 1.00 42.44 93 PHE A CA 1
ATOM 769 C C . PHE A 1 93 ? 9.930 -23.508 16.439 1.00 42.44 93 PHE A C 1
ATOM 771 O O . PHE A 1 93 ? 11.022 -23.478 15.881 1.00 42.44 93 PHE A O 1
ATOM 778 N N . LEU A 1 94 ? 8.893 -24.194 15.944 1.00 38.44 94 LEU A N 1
ATOM 779 C CA . LEU A 1 94 ? 8.984 -25.012 14.727 1.00 38.44 94 LEU A CA 1
ATOM 780 C C . LEU A 1 94 ? 9.323 -24.172 13.484 1.00 38.44 94 LEU A C 1
ATOM 782 O O . LEU A 1 94 ? 10.137 -24.595 12.671 1.00 38.44 94 LEU A O 1
ATOM 786 N N . PHE A 1 95 ? 8.767 -22.962 13.369 1.00 38.53 95 PHE A N 1
ATOM 787 C CA . PHE A 1 95 ? 9.085 -22.037 12.278 1.00 38.53 95 PHE A CA 1
ATOM 788 C C . PHE A 1 95 ? 10.543 -21.551 12.330 1.00 38.53 95 PHE A C 1
ATOM 790 O O . PHE A 1 95 ? 11.223 -21.570 11.309 1.00 38.53 95 PHE A O 1
ATOM 797 N N . ARG A 1 96 ? 11.065 -21.197 13.518 1.00 37.59 96 ARG A N 1
ATOM 798 C CA . ARG A 1 96 ? 12.498 -20.888 13.685 1.00 37.59 96 ARG A CA 1
ATOM 799 C C . ARG A 1 96 ? 13.387 -22.080 13.329 1.00 37.59 96 ARG A C 1
ATOM 801 O O . ARG A 1 96 ? 14.386 -21.877 12.651 1.00 37.59 96 ARG A O 1
ATOM 808 N N . ARG A 1 97 ? 13.018 -23.299 13.746 1.00 40.22 97 ARG A N 1
ATOM 809 C CA . ARG A 1 97 ? 13.800 -24.507 13.444 1.00 40.22 97 ARG A CA 1
ATOM 810 C C . ARG A 1 97 ? 13.866 -24.766 11.938 1.00 40.22 97 ARG A C 1
ATOM 812 O O . ARG A 1 97 ? 14.953 -24.996 11.421 1.00 40.22 97 ARG A O 1
ATOM 819 N N . LYS A 1 98 ? 12.740 -24.618 11.232 1.00 36.84 98 LYS A N 1
ATOM 820 C CA . LYS A 1 98 ? 12.715 -24.753 9.773 1.00 36.84 98 LYS A CA 1
ATOM 821 C C . LYS A 1 98 ? 13.544 -23.673 9.064 1.00 36.84 98 LYS A C 1
ATOM 823 O O . LYS A 1 98 ? 14.318 -24.003 8.178 1.00 36.84 98 LYS A O 1
ATOM 828 N N . LEU A 1 99 ? 13.483 -22.413 9.507 1.00 36.41 99 LEU A N 1
ATOM 829 C CA . LEU A 1 99 ? 14.358 -21.359 8.971 1.00 36.41 99 LEU A CA 1
ATOM 830 C C . LEU A 1 99 ? 15.856 -21.647 9.191 1.00 36.41 99 LEU A C 1
ATOM 832 O O . LEU A 1 99 ? 16.660 -21.286 8.342 1.00 36.41 99 LEU A O 1
ATOM 836 N N . SER A 1 100 ? 16.251 -22.302 10.291 1.00 41.28 100 SER A N 1
ATOM 837 C CA . SER A 1 100 ? 17.649 -22.726 10.486 1.00 41.28 100 SER A CA 1
ATOM 838 C C . SER A 1 100 ? 18.048 -23.955 9.659 1.00 41.28 100 SER A C 1
ATOM 840 O O . SER A 1 100 ? 19.206 -24.051 9.255 1.00 41.28 100 SER A O 1
ATOM 842 N N . GLU A 1 101 ? 17.106 -24.866 9.390 1.00 43.84 101 GLU A N 1
ATOM 843 C CA . GLU A 1 101 ? 17.295 -26.035 8.516 1.00 43.84 101 GLU A CA 1
ATOM 844 C C . GLU A 1 101 ? 17.463 -25.599 7.050 1.00 43.84 101 GLU A C 1
ATOM 846 O O . GLU A 1 101 ? 18.429 -25.988 6.398 1.00 43.84 101 GLU A O 1
ATOM 851 N N . ASP A 1 102 ? 16.588 -24.714 6.562 1.00 39.44 102 ASP A N 1
ATOM 852 C CA . ASP A 1 102 ? 16.575 -24.232 5.175 1.00 39.44 102 ASP A CA 1
ATOM 853 C C . ASP A 1 102 ? 17.732 -23.247 4.847 1.00 39.44 102 ASP A C 1
ATOM 855 O O . ASP A 1 102 ? 17.896 -22.877 3.684 1.00 39.44 102 ASP A O 1
ATOM 859 N N . HIS A 1 103 ? 18.507 -22.750 5.830 1.00 42.44 103 HIS A N 1
ATOM 860 C CA . HIS A 1 103 ? 19.534 -21.692 5.644 1.00 42.44 103 HIS A CA 1
ATOM 861 C C . HIS A 1 103 ? 20.946 -22.048 6.167 1.00 42.44 103 HIS A C 1
ATOM 863 O O . HIS A 1 103 ? 21.775 -21.162 6.400 1.00 42.44 103 HIS A O 1
ATOM 869 N N . GLY A 1 104 ? 21.257 -23.338 6.349 1.00 34.44 104 GLY A N 1
ATOM 870 C CA . GLY A 1 104 ? 22.639 -23.803 6.558 1.00 34.44 104 GLY A CA 1
ATOM 871 C C . GLY A 1 104 ? 23.353 -23.182 7.767 1.00 34.44 104 GLY A C 1
ATOM 872 O O . GLY A 1 104 ? 24.528 -22.829 7.683 1.00 34.44 104 GLY A O 1
ATOM 873 N N . GLY A 1 105 ? 22.634 -22.976 8.875 1.00 35.69 105 GLY A N 1
ATOM 874 C CA . GLY A 1 105 ? 23.192 -22.454 10.129 1.00 35.69 105 GLY A CA 1
ATOM 875 C C . GLY A 1 105 ? 23.569 -20.964 10.142 1.00 35.69 105 GLY A C 1
ATOM 876 O O . GLY A 1 105 ? 23.960 -20.452 11.193 1.00 35.69 105 GLY A O 1
ATOM 877 N N . ARG A 1 106 ? 23.430 -20.223 9.032 1.00 31.45 106 ARG A N 1
ATOM 878 C CA . ARG A 1 106 ? 23.701 -18.776 9.015 1.00 31.45 106 ARG A CA 1
ATOM 879 C C . ARG A 1 106 ? 22.518 -18.000 9.594 1.00 31.45 106 ARG A C 1
ATOM 881 O O . ARG A 1 106 ? 21.471 -17.874 8.966 1.00 31.45 106 ARG A O 1
ATOM 888 N N . SER A 1 107 ? 22.708 -17.450 10.794 1.00 32.12 107 SER A N 1
ATOM 889 C CA . SER A 1 107 ? 21.749 -16.533 11.421 1.00 32.12 107 SER A CA 1
ATOM 890 C C . SER A 1 107 ? 21.439 -15.339 10.497 1.00 32.12 107 SER A C 1
ATOM 892 O O . SER A 1 107 ? 22.388 -14.745 9.971 1.00 32.12 107 SER A O 1
ATOM 894 N N . PRO A 1 108 ? 20.163 -14.940 10.316 1.00 34.19 108 PRO A N 1
ATOM 895 C CA . PRO A 1 108 ? 19.810 -13.702 9.625 1.00 34.19 108 PRO A CA 1
ATOM 896 C C . PRO A 1 108 ? 20.379 -12.502 10.392 1.00 34.19 108 PRO A C 1
ATOM 898 O O . PRO A 1 108 ? 19.845 -12.096 11.427 1.00 34.19 108 PRO A O 1
ATOM 901 N N . ARG A 1 109 ? 21.504 -11.959 9.916 1.00 32.69 109 ARG A N 1
ATOM 902 C CA . ARG A 1 109 ? 22.157 -10.805 10.544 1.00 32.69 109 ARG A CA 1
ATOM 903 C C . ARG A 1 109 ? 21.296 -9.558 10.335 1.00 32.69 109 ARG A C 1
ATOM 905 O O . ARG A 1 109 ? 20.973 -9.224 9.205 1.00 32.69 109 ARG A O 1
ATOM 912 N N . ASN A 1 110 ? 20.959 -8.914 11.451 1.00 34.62 110 ASN A N 1
ATOM 913 C CA . ASN A 1 110 ? 20.279 -7.625 11.585 1.00 34.62 110 ASN A CA 1
ATOM 914 C C . ASN A 1 110 ? 18.972 -7.460 10.783 1.00 34.62 110 ASN A C 1
ATOM 916 O O . ASN A 1 110 ? 18.941 -6.889 9.700 1.00 34.62 110 ASN A O 1
ATOM 920 N N . ILE A 1 111 ? 17.855 -7.854 11.405 1.00 35.88 111 ILE A N 1
ATOM 921 C CA . ILE A 1 111 ? 16.550 -7.224 11.148 1.00 35.88 111 ILE A CA 1
ATOM 922 C C . ILE A 1 111 ? 16.364 -6.148 12.234 1.00 35.88 111 ILE A C 1
ATOM 924 O O . ILE A 1 111 ? 16.086 -6.520 13.382 1.00 35.88 111 ILE A O 1
ATOM 928 N N . PRO A 1 112 ? 16.522 -4.844 11.936 1.00 35.31 112 PRO A N 1
ATOM 929 C CA . PRO A 1 112 ? 16.369 -3.773 12.920 1.00 35.31 112 PRO A CA 1
ATOM 930 C C . PRO A 1 112 ? 14.890 -3.576 13.298 1.00 35.31 112 PRO A C 1
ATOM 932 O O . PRO A 1 112 ? 14.171 -2.764 12.724 1.00 35.31 112 PRO A O 1
ATOM 935 N N . GLN A 1 113 ? 14.418 -4.326 14.297 1.00 40.00 113 GLN A N 1
ATOM 936 C CA . GLN A 1 113 ? 13.048 -4.237 14.821 1.00 40.00 113 GLN A CA 1
ATOM 937 C C . GLN A 1 113 ? 12.844 -2.949 15.633 1.00 40.00 113 GLN A C 1
ATOM 939 O O . GLN A 1 113 ? 12.867 -2.974 16.865 1.00 40.00 113 GLN A O 1
ATOM 944 N N . LYS A 1 114 ? 12.647 -1.811 14.958 1.00 37.31 114 LYS A N 1
ATOM 945 C CA . LYS A 1 114 ? 12.394 -0.528 15.623 1.00 37.31 114 LYS A CA 1
ATOM 946 C C . LYS A 1 114 ? 11.179 0.190 15.049 1.00 37.31 114 LYS A C 1
ATOM 948 O O . LYS A 1 114 ? 11.304 1.270 14.479 1.00 37.31 114 LYS A O 1
ATOM 953 N N . LEU A 1 115 ? 10.007 -0.373 15.348 1.00 42.53 115 LEU A N 1
ATOM 954 C CA . LEU A 1 115 ? 8.707 0.282 15.225 1.00 42.53 115 LEU A CA 1
ATOM 955 C C . LEU A 1 115 ? 8.729 1.619 15.988 1.00 42.53 115 LEU A C 1
ATOM 957 O O . LEU A 1 115 ? 8.556 1.662 17.209 1.00 42.53 115 LEU A O 1
ATOM 961 N N . LYS A 1 116 ? 8.980 2.719 15.271 1.00 47.56 116 LYS A N 1
ATOM 962 C CA . LYS A 1 116 ? 9.085 4.077 15.828 1.00 47.56 116 LYS A CA 1
ATOM 963 C C . LYS A 1 116 ? 7.692 4.632 16.149 1.00 47.56 116 LYS A C 1
ATOM 965 O O . LYS A 1 116 ? 7.195 5.506 15.444 1.00 47.56 116 LYS A O 1
ATOM 970 N N . ILE A 1 117 ? 7.065 4.123 17.214 1.00 49.12 117 ILE A N 1
ATOM 971 C CA . ILE A 1 117 ? 5.803 4.666 17.736 1.00 49.12 117 ILE A CA 1
ATOM 972 C C . ILE A 1 117 ? 6.069 6.051 18.340 1.00 49.12 117 ILE A C 1
ATOM 974 O O . ILE A 1 117 ? 6.473 6.174 19.496 1.00 49.12 117 ILE A O 1
ATOM 978 N N . PHE A 1 118 ? 5.814 7.105 17.568 1.00 50.97 118 PHE A N 1
ATOM 979 C CA . PHE A 1 118 ? 5.782 8.469 18.092 1.00 50.97 118 PHE A CA 1
ATOM 980 C C . PHE A 1 118 ? 4.402 8.744 18.698 1.00 50.97 118 PHE A C 1
ATOM 982 O O . PHE A 1 118 ? 3.453 9.036 17.969 1.00 50.97 118 PHE A O 1
ATOM 989 N N . ILE A 1 119 ? 4.298 8.639 20.026 1.00 49.25 119 ILE A N 1
ATOM 990 C CA . ILE A 1 119 ? 3.110 9.044 20.792 1.00 49.25 119 ILE A CA 1
ATOM 991 C C . ILE A 1 119 ? 3.224 10.542 21.091 1.00 49.25 119 ILE A C 1
ATOM 993 O O . ILE A 1 119 ? 4.156 10.964 21.778 1.00 49.25 119 ILE A O 1
ATOM 997 N N . HIS A 1 120 ? 2.285 11.350 20.599 1.00 44.31 120 HIS A N 1
ATOM 998 C CA . HIS A 1 120 ? 2.223 12.770 20.955 1.00 44.31 120 HIS A CA 1
ATOM 999 C C . HIS A 1 120 ? 1.561 12.954 22.329 1.00 44.31 120 HIS A C 1
ATOM 1001 O O . HIS A 1 120 ? 0.508 12.381 22.606 1.00 44.31 120 HIS A O 1
ATOM 1007 N N . LYS A 1 121 ? 2.159 13.764 23.213 1.00 36.97 121 LYS A N 1
ATOM 1008 C CA . LYS A 1 121 ? 1.566 14.044 24.531 1.00 36.97 121 LYS A CA 1
ATOM 1009 C C . LYS A 1 121 ? 0.202 14.728 24.354 1.00 36.97 121 LYS A C 1
ATOM 1011 O O . LYS A 1 121 ? 0.102 15.720 23.644 1.00 36.97 121 LYS A O 1
ATOM 1016 N N . GLY A 1 122 ? -0.825 14.200 25.020 1.00 44.59 122 GLY A N 1
ATOM 1017 C CA . GLY A 1 122 ? -2.187 14.753 25.024 1.00 44.59 122 GLY A CA 1
ATOM 1018 C C . GLY A 1 122 ? -3.169 14.128 24.024 1.00 44.59 122 GLY A C 1
ATOM 1019 O O . GLY A 1 122 ? -4.371 14.289 24.209 1.00 44.59 122 GLY A O 1
ATOM 1020 N N . VAL A 1 123 ? -2.711 13.367 23.019 1.00 51.19 123 VAL A N 1
ATOM 1021 C CA . VAL A 1 123 ? -3.602 12.694 22.051 1.00 51.19 123 VAL A CA 1
ATOM 1022 C C . VAL A 1 123 ? -3.127 11.262 21.806 1.00 51.19 123 VAL A C 1
ATOM 1024 O O . VAL A 1 123 ?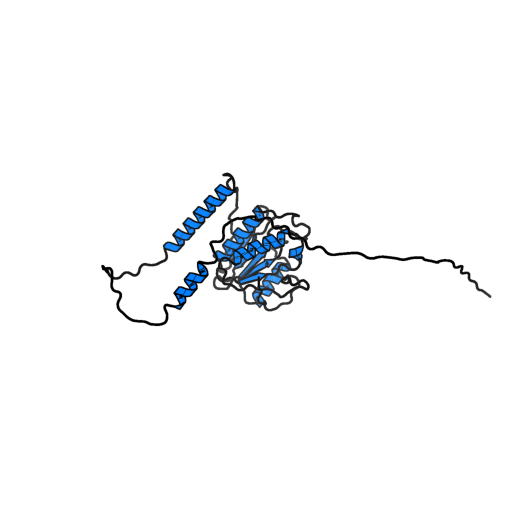 -1.945 11.032 21.574 1.00 51.19 123 VAL A O 1
ATOM 1027 N N . ASN A 1 124 ? -4.042 10.287 21.800 1.00 60.56 124 ASN A N 1
ATOM 1028 C CA . ASN A 1 124 ? -3.738 8.865 21.551 1.00 60.56 124 ASN A CA 1
ATOM 1029 C C . ASN A 1 124 ? -3.448 8.553 20.063 1.00 60.56 124 ASN A C 1
ATOM 1031 O O . ASN A 1 124 ? -3.928 7.552 19.534 1.00 60.56 124 ASN A O 1
ATOM 1035 N N . MET A 1 125 ? -2.669 9.408 19.393 1.00 71.44 125 MET A N 1
ATOM 1036 C CA . MET A 1 125 ? -2.219 9.192 18.018 1.00 71.44 125 MET A CA 1
ATOM 1037 C C . MET A 1 125 ? -0.860 8.493 18.007 1.00 71.44 125 MET A C 1
ATOM 1039 O O . MET A 1 125 ? 0.061 8.894 18.721 1.00 71.44 125 MET A O 1
ATOM 1043 N N . ALA A 1 126 ? -0.735 7.468 17.169 1.00 87.69 126 ALA A N 1
ATOM 1044 C CA . ALA A 1 126 ? 0.493 6.712 16.964 1.00 87.69 126 ALA A CA 1
ATOM 1045 C C . ALA A 1 126 ? 0.890 6.716 15.483 1.00 87.69 126 ALA A C 1
ATOM 1047 O O . ALA A 1 126 ? 0.166 6.196 14.631 1.00 87.69 126 ALA A O 1
ATOM 1048 N N . TRP A 1 127 ? 2.071 7.258 15.190 1.00 93.06 127 TRP A N 1
ATOM 1049 C CA . TRP A 1 127 ? 2.700 7.132 13.875 1.00 93.06 127 TRP A CA 1
ATOM 1050 C C . TRP A 1 127 ? 3.404 5.784 13.732 1.00 93.06 127 TRP A C 1
ATOM 1052 O O . TRP A 1 127 ? 4.058 5.313 14.664 1.00 93.06 127 TRP A O 1
ATOM 1062 N N . LEU A 1 128 ? 3.288 5.179 12.550 1.00 94.88 128 LEU A N 1
ATOM 1063 C CA . LEU A 1 128 ? 3.954 3.937 12.167 1.00 94.88 128 LEU A CA 1
ATOM 1064 C C . LEU A 1 128 ? 4.925 4.238 11.020 1.00 94.88 128 LEU A C 1
ATOM 1066 O O . LEU A 1 128 ? 4.509 4.742 9.977 1.00 94.88 128 LEU A O 1
ATOM 1070 N N . TYR A 1 129 ? 6.207 3.916 11.192 1.00 95.44 129 TYR A N 1
ATOM 1071 C CA . TYR A 1 129 ? 7.224 4.067 10.150 1.00 95.44 129 TYR A CA 1
ATOM 1072 C C . TYR A 1 129 ? 8.278 2.971 10.287 1.00 95.44 129 TYR A C 1
ATOM 1074 O O . TYR A 1 129 ? 8.966 2.912 11.306 1.00 95.44 129 TYR A O 1
ATOM 1082 N N . GLU A 1 130 ? 8.372 2.106 9.278 1.00 95.94 130 GLU A N 1
ATOM 1083 C CA . GLU A 1 130 ? 9.283 0.956 9.240 1.00 95.94 130 GLU A CA 1
ATOM 1084 C C . GLU A 1 130 ? 10.011 0.943 7.893 1.00 95.94 130 GLU A C 1
ATOM 1086 O O . GLU A 1 130 ? 9.377 0.921 6.828 1.00 95.94 130 GLU A O 1
ATOM 1091 N N . THR A 1 131 ? 11.340 0.956 7.948 1.00 96.75 131 THR A N 1
ATOM 1092 C CA . THR A 1 131 ? 12.248 1.082 6.801 1.00 96.75 131 THR A CA 1
ATOM 1093 C C . THR A 1 131 ? 13.433 0.129 6.953 1.00 96.75 131 THR A C 1
ATOM 1095 O O . THR A 1 131 ? 13.624 -0.454 8.021 1.00 96.75 131 THR A O 1
ATOM 1098 N N . ASP A 1 132 ? 14.258 -0.013 5.915 1.00 94.25 132 ASP A N 1
ATOM 1099 C CA . ASP A 1 132 ? 15.645 -0.445 6.116 1.00 94.25 132 ASP A CA 1
ATOM 1100 C C . ASP A 1 132 ? 16.490 0.680 6.759 1.00 94.25 132 ASP A C 1
ATOM 1102 O O . ASP A 1 132 ? 16.001 1.789 7.012 1.00 94.25 132 ASP A O 1
ATOM 1106 N N . GLU A 1 133 ? 17.746 0.376 7.096 1.00 92.19 133 GLU A N 1
ATOM 1107 C CA . GLU A 1 133 ? 18.635 1.274 7.858 1.00 92.19 133 GLU A CA 1
ATOM 1108 C C . GLU A 1 133 ? 18.978 2.568 7.097 1.00 92.19 133 GLU A C 1
ATOM 1110 O O . GLU A 1 133 ? 19.222 3.601 7.716 1.00 92.19 133 GLU A O 1
ATOM 1115 N N . GLU A 1 134 ? 18.923 2.523 5.764 1.00 92.56 134 GLU A N 1
ATOM 1116 C CA . GLU A 1 134 ? 19.269 3.620 4.849 1.00 92.56 134 GLU A CA 1
ATOM 1117 C C . GLU A 1 134 ? 18.029 4.328 4.249 1.00 92.56 134 GLU A C 1
ATOM 1119 O O . GLU A 1 134 ? 18.169 5.204 3.400 1.00 92.56 134 GLU A O 1
ATOM 1124 N N . ASP A 1 135 ? 16.813 3.937 4.657 1.00 92.06 135 ASP A N 1
ATOM 1125 C CA . ASP A 1 135 ? 15.520 4.361 4.081 1.00 92.06 135 ASP A CA 1
ATOM 1126 C C . ASP A 1 135 ? 15.462 4.272 2.535 1.00 92.06 135 ASP A C 1
ATOM 1128 O O . ASP A 1 135 ? 14.824 5.082 1.859 1.00 92.06 135 ASP A O 1
ATOM 1132 N N . ARG A 1 136 ? 16.106 3.242 1.964 1.00 95.56 136 ARG A N 1
ATOM 1133 C CA . ARG A 1 136 ? 15.940 2.816 0.560 1.00 95.56 136 ARG A CA 1
ATOM 1134 C C . ARG A 1 136 ? 14.706 1.935 0.380 1.00 95.56 136 ARG A C 1
ATOM 1136 O O . ARG A 1 136 ? 14.163 1.855 -0.722 1.00 95.56 136 ARG A O 1
ATOM 1143 N N . SER A 1 137 ? 14.242 1.296 1.448 1.00 97.19 137 SER A N 1
ATOM 1144 C CA . SER A 1 137 ? 13.069 0.425 1.462 1.00 97.19 137 SER A CA 1
ATOM 1145 C C . SER A 1 137 ? 12.110 0.853 2.562 1.00 97.19 137 SER A C 1
ATOM 1147 O O . SER A 1 137 ? 12.524 1.042 3.702 1.00 97.19 137 SER A O 1
ATOM 1149 N N . ARG A 1 138 ? 10.814 0.962 2.249 1.00 97.81 138 ARG A N 1
ATOM 1150 C CA . ARG A 1 138 ? 9.776 1.378 3.204 1.00 97.81 138 ARG A CA 1
ATOM 1151 C C . ARG A 1 138 ? 8.665 0.337 3.280 1.00 97.81 138 ARG A C 1
ATOM 1153 O O . ARG A 1 138 ? 7.809 0.260 2.397 1.00 97.81 138 ARG A O 1
ATOM 1160 N N . PHE A 1 139 ? 8.667 -0.431 4.364 1.00 98.25 139 PHE A N 1
ATOM 1161 C CA . PHE A 1 139 ? 7.701 -1.498 4.626 1.00 98.25 139 PHE A CA 1
ATOM 1162 C C . PHE A 1 139 ? 6.372 -0.946 5.154 1.00 98.25 139 PHE A C 1
ATOM 1164 O O . PHE A 1 139 ? 5.308 -1.427 4.770 1.00 98.25 139 PHE A O 1
ATOM 1171 N N . VAL A 1 140 ? 6.423 0.083 6.011 1.00 98.38 140 VAL A N 1
ATOM 1172 C CA . VAL A 1 140 ? 5.240 0.676 6.657 1.00 98.38 140 VAL A CA 1
ATOM 1173 C C . VAL A 1 140 ? 5.360 2.199 6.715 1.00 98.38 140 VAL A C 1
ATOM 1175 O O . VAL A 1 140 ? 6.392 2.728 7.120 1.00 98.38 140 VAL A O 1
ATOM 1178 N N . LEU A 1 141 ? 4.280 2.901 6.366 1.00 97.81 141 LEU A N 1
ATOM 1179 C CA . LEU A 1 141 ? 4.042 4.304 6.720 1.00 97.81 141 LEU A CA 1
ATOM 1180 C C . LEU A 1 141 ? 2.553 4.465 7.044 1.00 97.81 141 LEU A C 1
ATOM 1182 O O . LEU A 1 141 ? 1.722 4.188 6.184 1.00 97.81 141 LEU A O 1
ATOM 1186 N N . GLY A 1 142 ? 2.200 4.868 8.262 1.00 97.00 142 GLY A N 1
ATOM 1187 C CA . GLY A 1 142 ? 0.807 4.911 8.712 1.00 97.00 142 GLY A CA 1
ATOM 1188 C C . GLY A 1 142 ? 0.555 5.790 9.930 1.00 97.00 142 GLY A C 1
ATOM 1189 O O . GLY A 1 142 ? 1.484 6.209 10.617 1.00 97.00 142 GLY A O 1
ATOM 1190 N N . GLU A 1 143 ? -0.724 6.011 10.205 1.00 95.12 143 GLU A N 1
ATOM 1191 C CA . GLU A 1 143 ? -1.246 6.797 11.318 1.00 95.12 143 GLU A CA 1
ATOM 1192 C C . GLU A 1 143 ? -2.415 6.050 11.967 1.00 95.12 143 GLU A C 1
ATOM 1194 O O . GLU A 1 143 ? -3.339 5.575 11.298 1.00 95.12 143 GLU A O 1
ATOM 1199 N N . VAL A 1 144 ? -2.385 5.953 13.292 1.00 94.31 144 VAL A N 1
ATOM 1200 C CA . VAL A 1 144 ? -3.467 5.400 14.106 1.00 94.31 144 VAL A CA 1
ATOM 1201 C C . VAL A 1 144 ? -3.904 6.489 15.076 1.00 94.31 144 VAL A C 1
ATOM 1203 O O . VAL A 1 144 ? -3.326 6.636 16.148 1.00 94.31 144 VAL A O 1
ATOM 1206 N N . ALA A 1 145 ? -4.888 7.283 14.655 1.00 92.06 145 ALA A N 1
ATOM 1207 C CA . ALA A 1 145 ? -5.423 8.430 15.388 1.00 92.06 145 ALA A CA 1
ATOM 1208 C C . ALA A 1 145 ? -6.430 8.042 16.490 1.00 92.06 145 ALA A C 1
ATOM 1210 O O . ALA A 1 145 ? -6.640 8.790 17.444 1.00 92.06 145 ALA A O 1
ATOM 1211 N N . ASP A 1 146 ? -7.078 6.880 16.360 1.00 90.56 146 ASP A N 1
ATOM 1212 C CA . ASP A 1 146 ? -8.096 6.389 17.292 1.00 90.56 146 ASP A CA 1
ATOM 1213 C C . ASP A 1 146 ? -8.001 4.859 17.431 1.00 90.56 146 ASP A C 1
ATOM 1215 O O . ASP A 1 146 ? -8.464 4.142 16.542 1.00 90.56 146 ASP A O 1
ATOM 1219 N N . PRO A 1 147 ? -7.471 4.309 18.540 1.00 86.06 147 PRO A N 1
ATOM 1220 C CA . PRO A 1 147 ? -7.287 2.864 18.702 1.00 86.06 147 PRO A CA 1
ATOM 1221 C C . PRO A 1 147 ? -8.596 2.052 18.790 1.00 86.06 147 PRO A C 1
ATOM 1223 O O . PRO A 1 147 ? -8.535 0.825 18.857 1.00 86.06 147 PRO A O 1
ATOM 1226 N N . ARG A 1 148 ? -9.774 2.697 18.797 1.00 88.25 148 ARG A N 1
ATOM 1227 C CA . ARG A 1 148 ? -11.090 2.038 18.699 1.00 88.25 148 ARG A CA 1
ATOM 1228 C C . ARG A 1 148 ? -11.643 2.024 17.268 1.00 88.25 148 ARG A C 1
ATOM 1230 O O . ARG A 1 148 ? -12.540 1.235 16.979 1.00 88.25 148 ARG A O 1
ATOM 1237 N N . SER A 1 149 ? -11.129 2.876 16.380 1.00 91.50 149 SER A N 1
ATOM 1238 C CA . SER A 1 149 ? -11.524 2.922 14.968 1.00 91.50 149 SER A CA 1
ATOM 1239 C C . SER A 1 149 ? -10.870 1.809 14.146 1.00 91.50 149 SER A C 1
ATOM 1241 O O . SER A 1 149 ? -9.767 1.343 14.438 1.00 91.50 149 SER A O 1
ATOM 1243 N N . ARG A 1 150 ? -11.535 1.396 13.062 1.00 95.06 150 ARG A N 1
ATOM 1244 C CA . ARG A 1 150 ? -10.978 0.421 12.120 1.00 95.06 150 ARG A CA 1
ATOM 1245 C C . ARG A 1 150 ? -9.805 1.021 11.333 1.00 95.06 150 ARG A C 1
ATOM 1247 O O . ARG A 1 150 ? -9.889 2.147 10.849 1.00 95.06 150 ARG A O 1
ATOM 1254 N N . THR A 1 151 ? -8.743 0.234 11.169 1.00 97.69 151 THR A N 1
ATOM 1255 C CA . THR A 1 151 ? -7.582 0.559 10.325 1.00 97.69 151 THR A CA 1
ATOM 1256 C C . THR A 1 151 ? -7.807 0.141 8.874 1.00 97.69 151 THR A C 1
ATOM 1258 O O . THR A 1 151 ? -8.293 -0.960 8.619 1.00 97.69 151 THR A O 1
ATOM 1261 N N . LEU A 1 152 ? -7.417 1.000 7.931 1.00 98.75 152 LEU A N 1
ATOM 1262 C CA . LEU A 1 152 ? -7.339 0.685 6.504 1.00 98.75 152 LEU A CA 1
ATOM 1263 C C . LEU A 1 152 ? -5.891 0.364 6.105 1.00 98.75 152 LEU A C 1
ATOM 1265 O O . LEU A 1 152 ? -5.022 1.226 6.222 1.00 98.75 152 LEU A O 1
ATOM 1269 N N . LEU A 1 153 ? -5.631 -0.840 5.598 1.00 98.62 153 LEU A N 1
ATOM 1270 C CA . LEU A 1 153 ? -4.340 -1.219 5.016 1.00 98.62 153 LEU A CA 1
ATOM 1271 C C . LEU A 1 153 ? -4.392 -1.011 3.494 1.00 98.62 153 LEU A C 1
ATOM 1273 O O . LEU A 1 153 ? -5.041 -1.773 2.781 1.00 98.62 153 LEU A O 1
ATOM 1277 N N . CYS A 1 154 ? -3.739 0.030 2.983 1.00 98.69 154 CYS A N 1
ATOM 1278 C CA . CYS A 1 154 ? -3.734 0.375 1.561 1.00 98.69 154 CYS A CA 1
ATOM 1279 C C . CYS A 1 154 ? -2.480 -0.162 0.862 1.00 98.69 154 CYS A C 1
ATOM 1281 O O . CYS A 1 154 ? -1.378 0.266 1.186 1.00 98.69 154 CYS A O 1
ATOM 1283 N N . PHE A 1 155 ? -2.639 -1.030 -0.138 1.00 98.75 155 PHE A N 1
ATOM 1284 C CA . PHE A 1 155 ? -1.555 -1.566 -0.963 1.00 98.75 155 PHE A CA 1
ATOM 1285 C C . PHE A 1 155 ? -1.378 -0.770 -2.261 1.00 98.75 155 PHE A C 1
ATOM 1287 O O . PHE A 1 155 ? -2.125 -0.942 -3.232 1.00 98.75 155 PHE A O 1
ATOM 1294 N N . GLY A 1 156 ? -0.345 0.075 -2.275 1.00 98.25 156 GLY A N 1
ATOM 1295 C CA . GLY A 1 156 ? 0.256 0.609 -3.496 1.00 98.25 156 GLY A CA 1
ATOM 1296 C C . GLY A 1 156 ? 1.166 -0.410 -4.188 1.00 98.25 156 GLY A C 1
ATOM 1297 O O . GLY A 1 156 ? 1.275 -1.567 -3.773 1.00 98.25 156 GLY A O 1
ATOM 1298 N N . ILE A 1 157 ? 1.827 0.018 -5.265 1.00 97.94 157 ILE A N 1
ATOM 1299 C CA . ILE A 1 157 ? 2.759 -0.837 -6.011 1.00 97.94 157 ILE A CA 1
ATOM 1300 C C . ILE A 1 157 ? 4.160 -0.838 -5.382 1.00 97.94 157 ILE A C 1
ATOM 1302 O O . ILE A 1 157 ? 4.645 -1.900 -4.994 1.00 97.94 157 ILE A O 1
ATOM 1306 N N . ASN A 1 158 ? 4.755 0.345 -5.207 1.00 97.94 158 ASN A N 1
ATOM 1307 C CA . ASN A 1 158 ? 6.028 0.574 -4.529 1.00 97.94 158 ASN A CA 1
ATOM 1308 C C . ASN A 1 158 ? 6.041 1.959 -3.843 1.00 97.94 158 ASN A C 1
ATOM 1310 O O . ASN A 1 158 ? 5.346 2.873 -4.298 1.00 97.94 158 ASN A O 1
ATOM 1314 N N . PRO A 1 159 ? 6.828 2.154 -2.768 1.00 97.06 159 PRO A N 1
ATOM 1315 C CA . PRO A 1 159 ? 7.074 3.471 -2.190 1.00 97.06 159 PRO A CA 1
ATOM 1316 C C . PRO A 1 159 ? 7.735 4.451 -3.171 1.00 97.06 159 PRO A C 1
ATOM 1318 O O . PRO A 1 159 ? 8.645 4.076 -3.904 1.00 97.06 159 PRO A O 1
ATOM 1321 N N . SER A 1 160 ? 7.344 5.726 -3.103 1.00 93.19 160 SER A N 1
ATOM 1322 C CA . SER A 1 160 ? 8.087 6.860 -3.676 1.00 93.19 160 SER A CA 1
ATOM 1323 C C . SER A 1 160 ? 8.626 7.732 -2.525 1.00 93.19 160 SER A C 1
ATOM 1325 O O . SER A 1 160 ? 9.282 7.212 -1.621 1.00 93.19 160 SER A O 1
ATOM 1327 N N . THR A 1 161 ? 8.364 9.039 -2.516 1.00 91.56 161 THR A N 1
ATOM 1328 C CA . THR A 1 161 ? 9.075 10.020 -1.681 1.00 91.56 161 THR A CA 1
ATOM 1329 C C . THR A 1 161 ? 8.511 10.235 -0.277 1.00 91.56 161 THR A C 1
ATOM 1331 O O . THR A 1 161 ? 9.228 10.802 0.542 1.00 91.56 161 THR A O 1
ATOM 1334 N N . ALA A 1 162 ? 7.290 9.789 0.061 1.00 92.06 162 ALA A N 1
ATOM 1335 C CA . ALA A 1 162 ? 6.729 10.119 1.378 1.00 92.06 162 ALA A CA 1
ATOM 1336 C C . ALA A 1 162 ? 7.565 9.629 2.584 1.00 92.06 162 ALA A C 1
ATOM 1338 O O . ALA A 1 162 ? 8.095 8.509 2.592 1.00 92.06 162 ALA A O 1
ATOM 1339 N N . THR A 1 163 ? 7.601 10.460 3.623 1.00 91.56 163 THR A N 1
ATOM 1340 C CA . THR A 1 163 ? 8.155 10.199 4.962 1.00 91.56 163 THR A CA 1
ATOM 1341 C C . THR A 1 163 ? 7.136 10.625 6.031 1.00 91.56 163 THR A C 1
ATOM 1343 O O . THR A 1 163 ? 6.035 11.060 5.690 1.00 91.56 163 THR A O 1
ATOM 1346 N N . LEU A 1 164 ? 7.484 10.547 7.321 1.00 87.25 164 LEU A N 1
ATOM 1347 C CA . LEU A 1 164 ? 6.665 11.132 8.396 1.00 87.25 164 LEU A CA 1
ATOM 1348 C C . LEU A 1 164 ? 6.566 12.668 8.316 1.00 87.25 164 LEU A C 1
ATOM 1350 O O . LEU A 1 164 ? 5.574 13.240 8.749 1.00 87.25 164 LEU A O 1
ATOM 1354 N N . GLN A 1 165 ? 7.582 13.337 7.767 1.00 85.44 165 GLN A N 1
ATOM 1355 C CA . GLN A 1 165 ? 7.675 14.801 7.700 1.00 85.44 165 GLN A CA 1
ATOM 1356 C C . GLN A 1 165 ? 7.074 15.382 6.411 1.00 85.44 165 GLN A C 1
ATOM 1358 O O . GLN A 1 165 ? 6.730 16.561 6.365 1.00 85.44 165 GLN A O 1
ATOM 1363 N N . LYS A 1 166 ? 6.979 14.585 5.338 1.00 90.69 166 LYS A N 1
ATOM 1364 C CA . LYS A 1 166 ? 6.553 15.052 4.012 1.0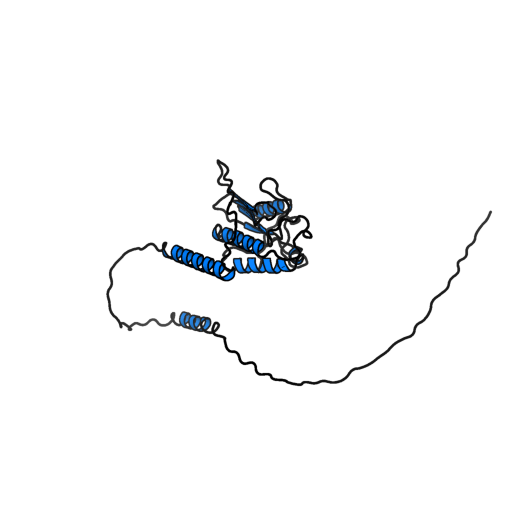0 90.69 166 LYS A CA 1
ATOM 1365 C C . LYS A 1 166 ? 5.740 13.979 3.296 1.00 90.69 166 LYS A C 1
ATOM 1367 O O . LYS A 1 166 ? 6.285 12.961 2.882 1.00 90.69 166 LYS A O 1
ATOM 1372 N N . PHE A 1 167 ? 4.446 14.222 3.089 1.00 93.69 167 PHE A N 1
ATOM 1373 C CA . PHE A 1 167 ? 3.589 13.324 2.308 1.00 93.69 167 PHE A CA 1
ATOM 1374 C C . PHE A 1 167 ? 3.626 13.659 0.813 1.00 93.69 167 PHE A C 1
ATOM 1376 O O . PHE A 1 167 ? 3.453 14.816 0.413 1.00 93.69 167 PHE A O 1
ATOM 1383 N N . ASP A 1 168 ? 3.790 12.624 -0.012 1.00 95.00 168 ASP A N 1
ATOM 1384 C CA . ASP A 1 168 ? 3.640 12.700 -1.465 1.00 95.00 168 ASP A CA 1
ATOM 1385 C C . ASP A 1 168 ? 2.153 12.763 -1.887 1.00 95.00 168 ASP A C 1
ATOM 1387 O O . ASP A 1 168 ? 1.235 12.572 -1.082 1.00 95.00 168 ASP A O 1
ATOM 1391 N N . GLN A 1 169 ? 1.897 13.086 -3.158 1.00 96.06 169 GLN A N 1
ATOM 1392 C CA . GLN A 1 169 ? 0.535 13.303 -3.670 1.00 96.06 169 GLN A CA 1
ATOM 1393 C C . GLN A 1 169 ? -0.293 12.004 -3.753 1.00 96.06 169 GLN A C 1
ATOM 1395 O O . GLN A 1 169 ? -1.528 12.049 -3.693 1.00 96.06 169 GLN A O 1
ATOM 1400 N N . THR A 1 170 ? 0.371 10.846 -3.846 1.00 95.81 170 THR A N 1
ATOM 1401 C CA . THR A 1 170 ? -0.275 9.529 -3.781 1.00 95.81 170 THR A CA 1
ATOM 1402 C C . THR A 1 170 ? -0.801 9.306 -2.371 1.00 95.81 170 THR A C 1
ATOM 1404 O O . THR A 1 170 ? -1.988 9.036 -2.200 1.00 95.81 170 THR A O 1
ATOM 1407 N N . LEU A 1 171 ? 0.046 9.518 -1.359 1.00 96.88 171 LEU A N 1
ATOM 1408 C CA . LEU A 1 171 ? -0.310 9.358 0.045 1.00 96.88 171 LEU A CA 1
ATOM 1409 C C . LEU A 1 171 ? -1.411 10.332 0.482 1.00 96.88 171 LEU A C 1
ATOM 1411 O O . LEU A 1 171 ? -2.408 9.902 1.056 1.00 96.88 171 LEU A O 1
ATOM 1415 N N . LYS A 1 172 ? -1.297 11.619 0.131 1.00 97.56 172 LYS A N 1
ATOM 1416 C CA . LYS A 1 172 ? -2.352 12.623 0.377 1.00 97.56 172 LYS A CA 1
ATOM 1417 C C . LYS A 1 172 ? -3.698 12.211 -0.227 1.00 97.56 172 LYS A C 1
ATOM 1419 O O . LYS A 1 172 ? -4.743 12.398 0.395 1.00 97.56 172 LYS A O 1
ATOM 1424 N N . SER A 1 173 ? -3.685 11.607 -1.417 1.00 97.94 173 SER A N 1
ATOM 1425 C CA . SER A 1 173 ? -4.901 11.086 -2.050 1.00 97.94 173 SER A CA 1
ATOM 1426 C C . SER A 1 173 ? -5.449 9.837 -1.357 1.00 97.94 173 SER A C 1
ATOM 1428 O O . SER A 1 173 ? -6.664 9.734 -1.201 1.00 97.94 173 SER A O 1
ATOM 1430 N N . THR A 1 174 ? -4.588 8.928 -0.888 1.00 98.06 174 THR A N 1
ATOM 1431 C CA . THR A 1 174 ? -4.985 7.782 -0.051 1.00 98.06 174 THR A CA 1
ATOM 1432 C C . THR A 1 174 ? -5.656 8.244 1.244 1.00 98.06 174 THR A C 1
ATOM 1434 O O . THR A 1 174 ? -6.746 7.771 1.552 1.00 98.06 174 THR A O 1
ATOM 1437 N N . ILE A 1 175 ? -5.062 9.204 1.962 1.00 98.19 175 ILE A N 1
ATOM 1438 C CA . ILE A 1 175 ? -5.588 9.750 3.226 1.00 98.19 175 ILE A CA 1
ATOM 1439 C C . ILE A 1 175 ? -6.964 10.402 3.009 1.00 98.19 175 ILE A C 1
ATOM 1441 O O . ILE A 1 175 ? -7.934 10.046 3.677 1.00 98.19 175 ILE A O 1
ATOM 1445 N N . ARG A 1 176 ? -7.094 11.272 1.995 1.00 98.31 176 ARG A N 1
ATOM 1446 C CA . ARG A 1 176 ? -8.376 11.880 1.584 1.00 98.31 176 ARG A CA 1
ATOM 1447 C C . ARG A 1 176 ? -9.464 10.832 1.320 1.00 98.31 176 ARG A C 1
ATOM 1449 O O . ARG A 1 176 ? -10.609 11.012 1.734 1.00 98.31 176 ARG A O 1
ATOM 1456 N N . LEU A 1 177 ? -9.123 9.750 0.620 1.00 98.62 177 LEU A N 1
ATOM 1457 C CA . LEU A 1 177 ? -10.063 8.671 0.312 1.00 98.62 177 LEU A CA 1
ATOM 1458 C C . LEU A 1 177 ? -10.404 7.824 1.545 1.00 98.62 177 LEU A C 1
ATOM 1460 O O . LEU A 1 177 ? -11.563 7.448 1.706 1.00 98.62 177 LEU A O 1
ATOM 1464 N N . ALA A 1 178 ? -9.438 7.563 2.429 1.00 98.44 178 ALA A N 1
ATOM 1465 C CA . ALA A 1 178 ? -9.652 6.857 3.689 1.00 98.44 178 ALA A CA 1
ATOM 1466 C C . ALA A 1 178 ? -10.647 7.617 4.585 1.00 98.44 178 ALA A C 1
ATOM 1468 O O . ALA A 1 178 ? -11.675 7.055 4.969 1.00 98.44 178 ALA A O 1
ATOM 1469 N N . HIS A 1 179 ? -10.419 8.913 4.816 1.00 98.12 179 HIS A N 1
ATOM 1470 C CA . HIS A 1 179 ? -11.309 9.751 5.625 1.00 98.12 179 HIS A CA 1
ATOM 1471 C C . HIS A 1 179 ? -12.716 9.884 5.022 1.00 98.12 179 HIS A C 1
ATOM 1473 O O . HIS A 1 179 ? -13.701 9.740 5.742 1.00 98.12 179 HIS A O 1
ATOM 1479 N N . PHE A 1 180 ? -12.851 10.050 3.698 1.00 98.50 180 PHE A N 1
ATOM 1480 C CA . PHE A 1 180 ? -14.170 10.063 3.039 1.00 98.50 180 PHE A CA 1
ATOM 1481 C C . PHE A 1 180 ? -14.941 8.734 3.182 1.00 98.50 180 PHE A C 1
ATOM 1483 O O . PHE A 1 180 ? -16.175 8.698 3.125 1.00 98.50 180 PHE A O 1
ATOM 1490 N N . ASN A 1 181 ? -14.229 7.626 3.386 1.00 98.56 181 ASN A N 1
ATOM 1491 C CA . ASN A 1 181 ? -14.808 6.314 3.666 1.00 98.56 181 ASN A CA 1
ATOM 1492 C C . ASN A 1 181 ? -14.937 6.013 5.174 1.00 98.56 181 ASN A C 1
ATOM 1494 O O . ASN A 1 181 ? -15.325 4.909 5.534 1.00 98.56 181 ASN A O 1
ATOM 1498 N N . GLY A 1 182 ? -14.690 6.996 6.049 1.00 97.75 182 GLY A N 1
ATOM 1499 C CA . GLY A 1 182 ? -14.882 6.891 7.501 1.00 97.75 182 GLY A CA 1
ATOM 1500 C C . GLY A 1 182 ? -13.687 6.332 8.279 1.00 97.75 182 GLY A C 1
ATOM 1501 O O . GLY A 1 182 ? -13.768 6.194 9.498 1.00 97.75 182 GLY A O 1
ATOM 1502 N N . TYR A 1 183 ? -12.567 6.034 7.618 1.00 98.06 183 TYR A N 1
ATOM 1503 C CA . TYR A 1 183 ? -11.366 5.540 8.290 1.00 98.06 183 TYR A CA 1
ATOM 1504 C C . TYR A 1 183 ? -10.577 6.702 8.904 1.00 98.06 183 TYR A C 1
ATOM 1506 O O . TYR A 1 183 ? -10.069 7.572 8.192 1.00 98.06 183 TYR A O 1
ATOM 1514 N N . LYS A 1 184 ? -10.441 6.692 10.236 1.00 95.94 184 LYS A N 1
ATOM 1515 C CA . LYS A 1 184 ? -9.503 7.566 10.966 1.00 95.94 184 LYS A CA 1
ATOM 1516 C C . LYS A 1 184 ? -8.071 7.027 10.927 1.00 95.94 184 LYS A C 1
ATOM 1518 O O . LYS A 1 184 ? -7.128 7.802 10.873 1.00 95.94 184 LYS A O 1
ATOM 1523 N N . ASN A 1 185 ? -7.927 5.701 10.933 1.00 97.44 185 ASN A N 1
ATOM 1524 C CA . ASN A 1 185 ? -6.644 5.003 10.962 1.00 97.44 185 ASN A CA 1
ATOM 1525 C C . ASN A 1 185 ? -6.304 4.470 9.567 1.00 97.44 185 ASN A C 1
ATOM 1527 O O . ASN A 1 185 ? -7.124 3.785 8.946 1.00 97.44 185 ASN A O 1
ATOM 1531 N N . TRP A 1 186 ? -5.086 4.711 9.097 1.00 98.00 186 TRP A N 1
ATOM 1532 C CA . TRP A 1 186 ? -4.639 4.306 7.766 1.00 98.00 186 TRP A CA 1
ATOM 1533 C C . TRP A 1 186 ? -3.179 3.846 7.794 1.00 98.00 186 TRP A C 1
ATOM 1535 O O . TRP A 1 186 ? -2.358 4.363 8.545 1.00 98.00 186 TRP A O 1
ATOM 1545 N N . VAL A 1 187 ? -2.836 2.870 6.955 1.00 98.38 187 VAL A N 1
ATOM 1546 C CA . VAL A 1 187 ? -1.457 2.410 6.764 1.00 98.38 187 VAL A CA 1
ATOM 1547 C C . VAL A 1 187 ? -1.210 2.185 5.280 1.00 98.38 187 VAL A C 1
ATOM 1549 O O . VAL A 1 187 ? -1.898 1.395 4.637 1.00 98.38 187 VAL A O 1
ATOM 1552 N N . MET A 1 188 ? -0.216 2.878 4.736 1.00 98.44 188 MET A N 1
ATOM 1553 C CA . MET A 1 188 ? 0.262 2.709 3.372 1.00 98.44 188 MET A CA 1
ATOM 1554 C C . MET A 1 188 ? 1.326 1.606 3.328 1.00 98.44 188 MET A C 1
ATOM 1556 O O . MET A 1 188 ? 2.447 1.768 3.815 1.00 98.44 188 MET A O 1
ATOM 1560 N N . LEU A 1 189 ? 0.955 0.498 2.697 1.00 98.69 189 LEU A N 1
ATOM 1561 C CA . LEU A 1 189 ? 1.773 -0.670 2.390 1.00 98.69 189 LEU A CA 1
ATOM 1562 C C . LEU A 1 189 ? 1.983 -0.755 0.877 1.00 98.69 189 LEU A C 1
ATOM 1564 O O . LEU A 1 189 ? 1.348 -0.037 0.100 1.00 98.69 189 LEU A O 1
ATOM 1568 N N . ASN A 1 190 ? 2.898 -1.613 0.434 1.00 98.56 190 ASN A N 1
ATOM 1569 C CA . ASN A 1 190 ? 3.193 -1.779 -0.986 1.00 98.56 190 ASN A CA 1
ATOM 1570 C C . ASN A 1 190 ? 3.456 -3.242 -1.335 1.00 98.56 190 ASN A C 1
ATOM 1572 O O . ASN A 1 190 ? 3.944 -4.012 -0.508 1.00 98.56 190 ASN A O 1
ATOM 1576 N N . ILE A 1 191 ? 3.142 -3.609 -2.578 1.00 98.62 191 ILE A N 1
ATOM 1577 C CA . ILE A 1 191 ? 3.402 -4.950 -3.116 1.00 98.62 191 ILE A CA 1
ATOM 1578 C C . ILE A 1 191 ? 4.898 -5.276 -3.078 1.00 98.62 191 ILE A C 1
ATOM 1580 O O . ILE A 1 191 ? 5.265 -6.408 -2.777 1.00 98.62 191 ILE A O 1
ATOM 1584 N N . TYR A 1 192 ? 5.751 -4.280 -3.318 1.00 98.62 192 TYR A N 1
ATOM 1585 C CA . TYR A 1 192 ? 7.200 -4.382 -3.174 1.00 98.62 192 TYR A CA 1
ATOM 1586 C C . TYR A 1 192 ? 7.741 -3.133 -2.448 1.00 98.62 192 TYR A C 1
ATOM 1588 O O . TYR A 1 192 ? 7.285 -2.030 -2.754 1.00 98.62 192 TYR A O 1
ATOM 1596 N N . PRO A 1 193 ? 8.660 -3.252 -1.470 1.00 98.25 193 PRO A N 1
ATOM 1597 C CA . PRO A 1 193 ? 8.975 -2.154 -0.548 1.00 98.25 193 PRO A CA 1
ATOM 1598 C C . PRO A 1 193 ? 10.133 -1.247 -1.000 1.00 98.25 193 PRO A C 1
ATOM 1600 O O . PRO A 1 193 ? 10.384 -0.243 -0.337 1.00 98.25 193 PRO A O 1
ATOM 1603 N N . GLN A 1 194 ? 10.844 -1.569 -2.089 1.00 98.31 194 GLN A N 1
ATOM 1604 C CA . GLN A 1 194 ? 11.915 -0.721 -2.634 1.00 98.31 194 GLN A CA 1
ATOM 1605 C C . GLN A 1 194 ? 11.361 0.667 -2.998 1.00 98.31 194 GLN A C 1
ATOM 1607 O O . GLN A 1 194 ? 10.384 0.762 -3.747 1.00 98.31 194 GLN A O 1
ATOM 1612 N N . ARG A 1 195 ? 11.991 1.747 -2.519 1.00 97.31 195 ARG A N 1
ATOM 1613 C CA . ARG A 1 195 ? 11.683 3.102 -2.986 1.00 97.31 195 ARG A CA 1
ATOM 1614 C C . ARG A 1 195 ? 12.138 3.285 -4.431 1.00 97.31 195 ARG A C 1
ATOM 1616 O O . ARG A 1 195 ? 13.282 3.002 -4.771 1.00 97.31 195 ARG A O 1
ATOM 1623 N N . ALA A 1 196 ? 11.241 3.812 -5.252 1.00 96.44 196 ALA A N 1
ATOM 1624 C CA . ALA A 1 196 ? 11.497 4.228 -6.624 1.00 96.44 196 ALA A CA 1
ATOM 1625 C C . ALA A 1 196 ? 10.482 5.320 -6.989 1.00 96.44 196 ALA A C 1
ATOM 1627 O O . ALA A 1 196 ? 9.288 5.170 -6.714 1.00 96.44 196 ALA A O 1
ATOM 1628 N N . THR A 1 197 ? 10.933 6.437 -7.567 1.00 93.50 197 THR A N 1
ATOM 1629 C CA . THR A 1 197 ? 10.009 7.504 -7.998 1.00 93.50 197 THR A CA 1
ATOM 1630 C C . THR A 1 197 ? 9.583 7.301 -9.443 1.00 93.50 197 THR A C 1
ATOM 1632 O O . THR A 1 197 ? 8.392 7.427 -9.726 1.00 93.50 197 THR A O 1
ATOM 1635 N N . ASP A 1 198 ? 10.496 6.880 -10.320 1.00 94.56 198 ASP A N 1
ATOM 1636 C CA . ASP A 1 198 ? 10.113 6.230 -11.566 1.00 94.56 198 ASP A CA 1
ATOM 1637 C C . ASP A 1 198 ? 10.037 4.704 -11.333 1.00 94.56 198 ASP A C 1
ATOM 1639 O O . ASP A 1 198 ? 11.006 4.094 -10.884 1.00 94.56 198 ASP A O 1
ATOM 1643 N N . PRO A 1 199 ? 8.921 4.025 -11.656 1.00 90.56 199 PRO A N 1
ATOM 1644 C CA . PRO A 1 199 ? 8.848 2.562 -11.693 1.00 90.56 199 PRO A CA 1
ATOM 1645 C C . PRO A 1 199 ? 9.860 1.869 -12.635 1.00 90.56 199 PRO A C 1
ATOM 1647 O O . PRO A 1 199 ? 9.914 0.638 -12.661 1.00 90.56 199 PRO A O 1
ATOM 1650 N N . ASN A 1 200 ? 10.627 2.609 -13.444 1.00 94.81 200 ASN A N 1
ATOM 1651 C CA . ASN A 1 200 ? 11.845 2.134 -14.109 1.00 94.81 200 ASN A CA 1
ATOM 1652 C C . ASN A 1 200 ? 12.968 1.774 -13.116 1.00 94.81 200 ASN A C 1
ATOM 1654 O O . ASN A 1 200 ? 13.659 0.784 -13.351 1.00 94.81 200 ASN A O 1
ATOM 1658 N N . ASP A 1 201 ? 13.104 2.503 -12.004 1.00 97.00 201 ASP A N 1
ATOM 1659 C CA . ASP A 1 201 ? 14.209 2.360 -11.036 1.00 97.00 201 ASP A CA 1
ATOM 1660 C C . ASP A 1 201 ? 14.049 1.127 -10.124 1.00 97.00 201 ASP A C 1
ATOM 1662 O O . ASP A 1 201 ? 14.973 0.722 -9.415 1.00 97.00 201 ASP A O 1
ATOM 1666 N N . LEU A 1 202 ? 12.868 0.496 -10.139 1.00 97.19 202 LEU A N 1
ATOM 1667 C CA . LEU A 1 202 ? 12.650 -0.809 -9.517 1.00 97.19 202 LEU A CA 1
ATOM 1668 C C . LEU A 1 202 ? 13.614 -1.841 -10.102 1.00 97.19 202 LEU A C 1
ATOM 1670 O O . LEU A 1 202 ? 13.720 -1.936 -11.327 1.00 97.19 202 LEU A O 1
ATOM 1674 N N . SER A 1 203 ? 14.239 -2.665 -9.259 1.00 96.69 203 SER A N 1
ATOM 1675 C CA . SER A 1 203 ? 15.144 -3.741 -9.684 1.00 96.69 203 SER A CA 1
ATOM 1676 C C . SER A 1 203 ? 14.550 -4.615 -10.798 1.00 96.69 203 SER A C 1
ATOM 1678 O O . SER A 1 203 ? 13.337 -4.786 -10.914 1.00 96.69 203 SER A O 1
ATOM 1680 N N . VAL A 1 204 ? 15.401 -5.178 -11.661 1.00 96.31 204 VAL A N 1
ATOM 1681 C CA . VAL A 1 204 ? 14.942 -6.033 -12.775 1.00 96.31 204 VAL A CA 1
ATOM 1682 C C . VAL A 1 204 ? 14.377 -7.365 -12.253 1.00 96.31 204 VAL A C 1
ATOM 1684 O O . VAL A 1 204 ? 13.378 -7.868 -12.777 1.00 96.31 204 VAL A O 1
ATOM 1687 N N . SER A 1 205 ? 14.986 -7.894 -11.190 1.00 96.50 205 SER A N 1
ATOM 1688 C CA . SER A 1 205 ? 14.592 -9.088 -10.437 1.00 96.50 205 SER A CA 1
ATOM 1689 C C . SER A 1 205 ? 14.063 -8.740 -9.038 1.00 96.50 205 SER A C 1
ATOM 1691 O O . SER A 1 205 ? 14.285 -7.646 -8.524 1.00 96.50 205 SER A O 1
ATOM 1693 N N . GLU A 1 206 ? 13.373 -9.699 -8.417 1.00 96.88 206 GLU A N 1
ATOM 1694 C CA . GLU A 1 206 ? 12.971 -9.631 -7.008 1.00 96.88 206 GLU A CA 1
ATOM 1695 C C . GLU A 1 206 ? 14.192 -9.824 -6.094 1.00 96.88 206 GLU A C 1
ATOM 1697 O O . GLU A 1 206 ? 14.923 -10.803 -6.254 1.00 96.88 206 GLU A O 1
ATOM 1702 N N . ASP A 1 207 ? 14.365 -8.964 -5.089 1.00 97.75 207 ASP A N 1
ATOM 1703 C CA . ASP A 1 207 ? 15.100 -9.329 -3.877 1.00 97.75 207 ASP A CA 1
ATOM 1704 C C . ASP A 1 207 ? 14.150 -10.120 -2.964 1.00 97.75 207 ASP A C 1
ATOM 1706 O O . ASP A 1 207 ? 13.173 -9.600 -2.410 1.00 97.75 207 ASP A O 1
ATOM 1710 N N . PHE A 1 208 ? 14.430 -11.417 -2.840 1.00 96.25 208 PHE A N 1
ATOM 1711 C CA . PHE A 1 208 ? 13.628 -12.330 -2.038 1.00 96.25 208 PHE A CA 1
ATOM 1712 C C . PHE A 1 208 ? 13.695 -12.008 -0.539 1.00 96.25 208 PHE A C 1
ATOM 1714 O O . PHE A 1 208 ? 12.671 -12.095 0.136 1.00 96.25 208 PHE A O 1
ATOM 1721 N N . GLY A 1 209 ? 14.862 -11.619 -0.014 1.00 97.88 209 GLY A N 1
ATOM 1722 C CA . GLY A 1 209 ? 15.032 -11.273 1.399 1.00 97.88 209 GLY A CA 1
ATOM 1723 C C . GLY A 1 209 ? 14.249 -10.012 1.755 1.00 97.88 209 GLY A C 1
ATOM 1724 O O . GLY A 1 209 ? 13.503 -9.992 2.737 1.00 97.88 209 GLY A O 1
ATOM 1725 N N . LEU A 1 210 ? 14.318 -9.005 0.885 1.00 97.50 210 LEU A N 1
ATOM 1726 C CA . LEU A 1 210 ? 13.532 -7.781 0.991 1.00 97.50 210 LEU A CA 1
ATOM 1727 C C . LEU A 1 210 ? 12.018 -8.063 0.977 1.00 97.50 210 LEU A C 1
ATOM 1729 O O . LEU A 1 210 ? 11.271 -7.499 1.783 1.00 97.50 210 LEU A O 1
ATOM 1733 N N . MET A 1 211 ? 11.552 -8.976 0.115 1.00 98.12 211 MET A N 1
ATOM 1734 C CA . MET A 1 211 ? 10.141 -9.372 0.088 1.00 98.12 211 MET A CA 1
ATOM 1735 C C . MET A 1 211 ? 9.721 -10.186 1.324 1.00 98.12 211 MET A C 1
ATOM 1737 O O . MET A 1 211 ? 8.610 -9.991 1.820 1.00 98.12 211 MET A O 1
ATOM 1741 N N . GLN A 1 212 ? 10.578 -11.056 1.875 1.00 98.38 212 GLN A N 1
ATOM 1742 C CA . GLN A 1 212 ? 10.273 -11.751 3.136 1.00 98.38 212 GLN A CA 1
ATOM 1743 C C . GLN A 1 212 ? 10.118 -10.765 4.303 1.00 98.38 212 GLN A C 1
ATOM 1745 O O . GLN A 1 212 ? 9.184 -10.900 5.097 1.00 98.38 212 GLN A O 1
ATOM 1750 N N . THR A 1 213 ? 10.957 -9.728 4.370 1.00 98.31 213 THR A N 1
ATOM 1751 C CA . THR A 1 213 ? 10.808 -8.643 5.354 1.00 98.31 213 THR A CA 1
ATOM 1752 C C . THR A 1 213 ? 9.489 -7.887 5.153 1.00 98.31 213 THR A C 1
ATOM 1754 O O . THR A 1 213 ? 8.757 -7.678 6.122 1.00 98.31 213 THR A O 1
ATOM 1757 N N . ASN A 1 214 ? 9.096 -7.582 3.909 1.00 98.62 214 ASN A N 1
ATOM 1758 C CA . ASN A 1 214 ? 7.787 -6.981 3.608 1.00 98.62 214 ASN A CA 1
ATOM 1759 C C . ASN A 1 214 ? 6.619 -7.845 4.131 1.00 98.62 214 ASN A C 1
ATOM 1761 O O . ASN A 1 214 ? 5.752 -7.359 4.860 1.00 98.62 214 ASN A O 1
ATOM 1765 N N . LEU A 1 215 ? 6.631 -9.151 3.837 1.00 98.44 215 LEU A N 1
ATOM 1766 C CA . LEU A 1 215 ? 5.617 -10.104 4.311 1.00 98.44 215 LEU A CA 1
ATOM 1767 C C . LEU A 1 215 ? 5.581 -10.217 5.845 1.00 98.44 215 LEU A C 1
ATOM 1769 O O . LEU A 1 215 ? 4.505 -10.417 6.413 1.00 98.44 215 LEU A O 1
ATOM 1773 N N . LEU A 1 216 ? 6.718 -10.052 6.531 1.00 98.06 216 LEU A N 1
ATOM 1774 C CA . LEU A 1 216 ? 6.780 -10.019 7.993 1.00 98.06 216 LEU A CA 1
ATOM 1775 C C . LEU A 1 216 ? 6.089 -8.772 8.570 1.00 98.06 216 LEU A C 1
ATOM 1777 O O . LEU A 1 216 ? 5.261 -8.915 9.471 1.00 98.06 216 LEU A O 1
ATOM 1781 N N . HIS A 1 217 ? 6.354 -7.572 8.038 1.00 98.19 217 HIS A N 1
ATOM 1782 C CA . HIS A 1 217 ? 5.661 -6.352 8.480 1.00 98.19 217 HIS A CA 1
ATOM 1783 C C . HIS A 1 217 ? 4.150 -6.424 8.204 1.00 98.19 217 HIS A C 1
ATOM 1785 O O . HIS A 1 217 ? 3.354 -6.120 9.095 1.00 98.19 217 HIS A O 1
ATOM 1791 N N . ILE A 1 218 ? 3.738 -6.918 7.029 1.00 97.94 218 ILE A N 1
ATOM 1792 C CA . ILE A 1 218 ? 2.320 -7.132 6.693 1.00 97.94 218 ILE A CA 1
ATOM 1793 C C . ILE A 1 218 ? 1.669 -8.114 7.684 1.00 97.94 218 ILE A C 1
ATOM 1795 O O . ILE A 1 218 ? 0.622 -7.810 8.258 1.00 97.94 218 ILE A O 1
ATOM 1799 N N . ARG A 1 219 ? 2.307 -9.263 7.961 1.00 96.75 219 ARG A N 1
ATOM 1800 C CA . ARG A 1 219 ? 1.813 -10.259 8.932 1.00 96.75 219 ARG A CA 1
ATOM 1801 C C . ARG A 1 219 ? 1.679 -9.669 10.340 1.00 96.75 219 ARG A C 1
ATOM 1803 O O . ARG A 1 219 ? 0.698 -9.958 11.024 1.00 96.75 219 ARG A O 1
ATOM 1810 N N . ASN A 1 220 ? 2.631 -8.842 10.770 1.00 96.06 220 ASN A N 1
ATOM 1811 C CA . ASN A 1 220 ? 2.590 -8.183 12.076 1.00 96.06 220 ASN A CA 1
ATOM 1812 C C . ASN A 1 220 ? 1.428 -7.178 12.167 1.00 96.06 220 ASN A C 1
ATOM 1814 O O . ASN A 1 220 ? 0.722 -7.157 13.173 1.00 96.06 220 ASN A O 1
ATOM 1818 N N . LEU A 1 221 ? 1.172 -6.394 11.115 1.00 95.75 221 LEU A N 1
ATOM 1819 C CA . LEU A 1 221 ? 0.039 -5.461 11.069 1.00 95.75 221 LEU A CA 1
ATOM 1820 C C . LEU A 1 221 ? -1.314 -6.180 11.085 1.00 95.75 221 LEU A C 1
ATOM 1822 O O . LEU A 1 221 ? -2.199 -5.770 11.832 1.00 95.75 221 LEU A O 1
ATOM 1826 N N . LEU A 1 222 ? -1.459 -7.282 10.343 1.00 95.12 222 LEU A N 1
ATOM 1827 C CA . LEU A 1 222 ? -2.669 -8.116 10.367 1.00 95.12 222 LEU A CA 1
ATOM 1828 C C . LEU A 1 222 ? -2.926 -8.727 11.760 1.00 95.12 222 LEU A C 1
ATOM 1830 O O . LEU A 1 222 ? -4.075 -8.852 12.176 1.00 95.12 222 LEU A O 1
ATOM 1834 N N . GLN A 1 223 ? -1.869 -9.067 12.510 1.00 93.06 223 GLN A N 1
ATOM 1835 C CA . GLN A 1 223 ? -1.985 -9.556 13.892 1.00 93.06 223 GLN A CA 1
ATOM 1836 C C . GLN A 1 223 ? -2.310 -8.447 14.907 1.00 93.06 223 GLN A C 1
ATOM 1838 O O . GLN A 1 223 ? -3.024 -8.710 15.874 1.00 93.06 223 GLN A O 1
ATOM 1843 N N . THR A 1 224 ? -1.812 -7.225 14.696 1.00 93.25 224 THR A N 1
ATOM 1844 C CA . THR A 1 224 ? -2.082 -6.061 15.561 1.00 93.25 224 THR A CA 1
ATOM 1845 C C . THR A 1 224 ? -3.472 -5.466 15.316 1.00 93.25 224 THR A C 1
ATOM 1847 O O . THR A 1 224 ? -4.139 -5.059 16.265 1.00 93.25 224 THR A O 1
ATOM 1850 N N . TYR A 1 225 ? -3.944 -5.460 14.065 1.00 93.69 225 TYR A N 1
ATOM 1851 C CA . TYR A 1 225 ? -5.235 -4.898 13.656 1.00 93.69 225 TYR A CA 1
ATOM 1852 C C . TYR A 1 225 ? -6.141 -5.978 13.026 1.00 93.69 225 TYR A C 1
ATOM 1854 O O . TYR A 1 225 ? -6.494 -5.871 11.853 1.00 93.69 225 TYR A O 1
ATOM 1862 N N . PRO A 1 226 ? -6.572 -7.016 13.772 1.00 90.88 226 PRO A N 1
ATOM 1863 C CA . PRO A 1 226 ? -7.271 -8.185 13.212 1.00 90.88 226 PRO A CA 1
ATOM 1864 C C . PRO A 1 226 ? -8.650 -7.886 12.595 1.00 90.88 226 PRO A C 1
ATOM 1866 O O . PRO A 1 226 ? -9.225 -8.750 11.941 1.00 90.88 226 PRO A O 1
ATOM 1869 N N . ALA A 1 227 ? -9.182 -6.678 12.802 1.00 91.50 227 ALA A N 1
ATOM 1870 C CA . ALA A 1 227 ? -10.436 -6.196 12.226 1.00 91.50 227 ALA A CA 1
ATOM 1871 C C . ALA A 1 227 ? -10.235 -5.112 11.144 1.00 91.50 227 ALA A C 1
ATOM 1873 O O . ALA A 1 227 ? -11.181 -4.381 10.856 1.00 91.50 227 ALA A O 1
ATOM 1874 N N . CYS A 1 228 ? -9.019 -4.944 10.603 1.00 96.75 228 CYS A N 1
ATOM 1875 C CA . CYS A 1 228 ? -8.726 -3.989 9.527 1.00 96.75 228 CYS A CA 1
ATOM 1876 C C . CYS A 1 228 ? -9.397 -4.364 8.195 1.00 96.75 228 CYS A C 1
ATOM 1878 O O . CYS A 1 228 ? -9.670 -5.533 7.946 1.00 96.75 228 CYS A O 1
ATOM 1880 N N . ASP A 1 229 ? -9.623 -3.373 7.329 1.00 98.38 229 ASP A N 1
ATOM 1881 C CA . ASP A 1 229 ? -9.979 -3.595 5.918 1.00 98.38 229 ASP A CA 1
ATOM 1882 C C . ASP A 1 229 ? -8.743 -3.385 5.029 1.00 98.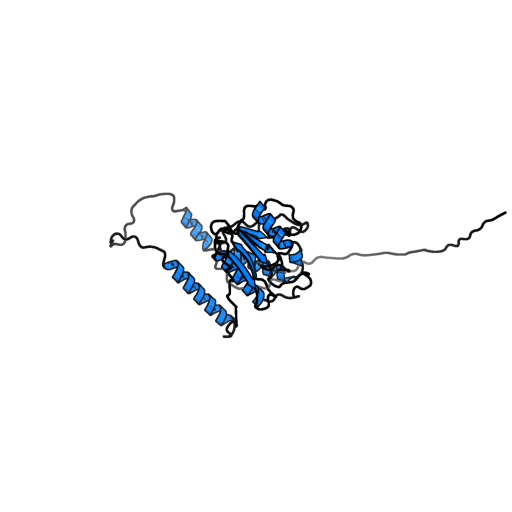38 229 ASP A C 1
ATOM 1884 O O . ASP A 1 229 ? -7.831 -2.635 5.386 1.00 98.38 229 ASP A O 1
ATOM 1888 N N . VAL A 1 230 ? -8.717 -4.019 3.855 1.00 98.56 230 VAL A N 1
ATOM 1889 C CA . VAL A 1 230 ? -7.591 -3.973 2.911 1.00 98.56 230 VAL A CA 1
ATOM 1890 C C . VAL A 1 230 ? -8.024 -3.312 1.605 1.00 98.56 230 VAL A C 1
ATOM 1892 O O . VAL A 1 230 ? -8.878 -3.830 0.891 1.00 98.56 230 VAL A O 1
ATOM 1895 N N . LEU A 1 231 ? -7.397 -2.188 1.259 1.00 98.81 231 LEU A N 1
ATOM 1896 C CA . LEU A 1 231 ? -7.593 -1.476 -0.003 1.00 98.81 231 LEU A CA 1
ATOM 1897 C C . LEU A 1 231 ? -6.474 -1.822 -0.991 1.00 98.81 231 LEU A C 1
ATOM 1899 O O . LEU A 1 231 ? -5.313 -1.514 -0.742 1.00 98.81 231 LEU A O 1
ATOM 1903 N N . PHE A 1 232 ? -6.814 -2.377 -2.151 1.00 98.69 232 PHE A N 1
ATOM 1904 C CA . PHE A 1 232 ? -5.873 -2.536 -3.259 1.00 98.69 232 PHE A CA 1
ATOM 1905 C C . PHE A 1 232 ? -5.948 -1.330 -4.202 1.00 98.69 232 PHE A C 1
ATOM 1907 O O . PHE A 1 232 ? -7.024 -0.945 -4.665 1.00 98.69 232 PHE A O 1
ATOM 1914 N N . ALA A 1 233 ? -4.791 -0.727 -4.488 1.00 98.25 233 ALA A N 1
ATOM 1915 C CA . ALA A 1 233 ? -4.694 0.555 -5.188 1.00 98.25 233 ALA A CA 1
ATOM 1916 C C . ALA A 1 233 ? -3.436 0.656 -6.083 1.00 98.25 233 ALA A C 1
ATOM 1918 O O . ALA A 1 233 ? -2.903 1.738 -6.320 1.00 98.25 233 ALA A O 1
ATOM 1919 N N . TYR A 1 234 ? -2.932 -0.479 -6.576 1.00 97.62 234 TYR A N 1
ATOM 1920 C CA . TYR A 1 234 ? -1.624 -0.597 -7.237 1.00 97.62 234 TYR A CA 1
ATOM 1921 C C . TYR A 1 234 ? -1.584 -0.196 -8.730 1.00 97.62 234 TYR A C 1
ATOM 1923 O O . TYR A 1 234 ? -0.504 -0.017 -9.295 1.00 97.62 234 TYR A O 1
ATOM 1931 N N . GLY A 1 235 ? -2.732 -0.015 -9.391 1.00 97.56 235 GLY A N 1
ATOM 1932 C CA . GLY A 1 235 ? -2.807 0.448 -10.782 1.00 97.56 235 GLY A CA 1
ATOM 1933 C C . GLY A 1 235 ? -2.231 -0.529 -11.816 1.00 97.56 235 GLY A C 1
ATOM 1934 O O . GLY A 1 235 ? -2.090 -1.724 -11.580 1.00 97.56 235 GLY A O 1
ATOM 1935 N N . ASN A 1 236 ? -1.884 -0.016 -13.000 1.00 97.88 236 ASN A N 1
ATOM 1936 C CA . ASN A 1 236 ? -1.329 -0.835 -14.091 1.00 97.88 236 ASN A CA 1
ATOM 1937 C C . ASN A 1 236 ? 0.164 -1.172 -13.909 1.00 97.88 236 ASN A C 1
ATOM 1939 O O . ASN A 1 236 ? 0.690 -2.048 -14.597 1.00 97.88 236 ASN A O 1
ATOM 1943 N N . LEU A 1 237 ? 0.844 -0.517 -12.961 1.00 96.69 237 LEU A N 1
ATOM 1944 C CA . LEU A 1 237 ? 2.271 -0.706 -12.676 1.00 96.69 237 LEU A CA 1
ATOM 1945 C C . LEU A 1 237 ? 2.600 -2.107 -12.127 1.00 96.69 237 LEU A C 1
ATOM 1947 O O . LEU A 1 237 ? 3.744 -2.539 -12.204 1.00 96.69 237 LEU A O 1
ATOM 1951 N N . ILE A 1 238 ? 1.590 -2.879 -11.715 1.00 97.69 238 ILE A N 1
ATOM 1952 C CA . ILE A 1 238 ? 1.679 -4.326 -11.446 1.00 97.69 238 ILE A CA 1
ATOM 1953 C C . ILE A 1 238 ? 2.241 -5.156 -12.615 1.00 97.69 238 ILE A C 1
ATOM 1955 O O . ILE A 1 238 ? 2.703 -6.276 -12.412 1.00 97.69 238 ILE A O 1
ATOM 1959 N N . SER A 1 239 ? 2.221 -4.626 -13.843 1.00 97.00 239 SER A N 1
ATOM 1960 C CA . SER A 1 239 ? 2.836 -5.267 -15.014 1.00 97.00 239 SER A CA 1
ATOM 1961 C C . SER A 1 239 ? 4.231 -4.721 -15.369 1.00 97.00 239 SER A C 1
ATOM 1963 O O . SER A 1 239 ? 4.803 -5.168 -16.357 1.00 97.00 239 SER A O 1
ATOM 1965 N N . LYS A 1 240 ? 4.802 -3.784 -14.591 1.00 97.19 240 LYS A N 1
ATOM 1966 C CA . LYS A 1 240 ? 6.092 -3.126 -14.892 1.00 97.19 240 LYS A CA 1
ATOM 1967 C C . LYS A 1 240 ? 7.305 -4.056 -14.745 1.00 97.19 240 LYS A C 1
ATOM 1969 O O . LYS A 1 240 ? 8.235 -3.981 -15.543 1.00 97.19 240 LYS A O 1
ATOM 1974 N N . ARG A 1 241 ? 7.283 -4.948 -13.752 1.00 97.19 241 ARG A N 1
ATOM 1975 C CA . ARG A 1 241 ? 8.270 -6.020 -13.540 1.00 97.19 241 ARG A CA 1
ATOM 1976 C C . ARG A 1 241 ? 7.526 -7.338 -13.325 1.00 97.19 241 ARG A C 1
ATOM 1978 O O . ARG A 1 241 ? 6.524 -7.365 -12.612 1.00 97.19 241 ARG A O 1
ATOM 1985 N N . LYS A 1 242 ? 8.012 -8.440 -13.915 1.00 96.25 242 LYS A N 1
ATOM 1986 C CA . LYS A 1 242 ? 7.327 -9.754 -13.884 1.00 96.25 242 LYS A CA 1
ATOM 1987 C C . LYS A 1 242 ? 7.050 -10.246 -12.455 1.00 96.25 242 LYS A C 1
ATOM 1989 O O . LYS A 1 242 ? 5.981 -10.791 -12.198 1.00 96.25 242 LYS A O 1
ATOM 1994 N N . TYR A 1 243 ? 7.985 -10.013 -11.532 1.00 98.06 243 TYR A N 1
ATOM 1995 C CA . TYR A 1 243 ? 7.903 -10.501 -10.155 1.00 98.06 243 TYR A CA 1
ATOM 1996 C C . TYR A 1 243 ? 6.827 -9.813 -9.302 1.00 98.06 243 TYR A C 1
ATOM 1998 O O . TYR A 1 243 ? 6.375 -10.410 -8.332 1.00 98.06 243 TYR A O 1
ATOM 2006 N N . LEU A 1 244 ? 6.354 -8.611 -9.658 1.00 98.44 244 LEU A N 1
ATOM 2007 C CA . LEU A 1 244 ? 5.373 -7.872 -8.846 1.00 98.44 244 LEU A CA 1
ATOM 2008 C C . LEU A 1 244 ? 4.045 -8.639 -8.708 1.00 98.44 244 LEU A C 1
ATOM 2010 O O . LEU A 1 244 ? 3.399 -8.572 -7.665 1.00 98.44 244 LEU A O 1
ATOM 2014 N N . LYS A 1 245 ? 3.673 -9.439 -9.718 1.00 97.81 245 LYS A N 1
ATOM 2015 C CA . LYS A 1 245 ? 2.522 -10.358 -9.648 1.00 97.81 245 LYS A CA 1
ATOM 2016 C C . LYS A 1 245 ? 2.765 -11.516 -8.672 1.00 97.81 245 LYS A C 1
ATOM 2018 O O . LYS A 1 245 ? 1.858 -11.882 -7.935 1.00 97.81 245 LYS A O 1
ATOM 2023 N N . THR A 1 246 ? 3.991 -12.033 -8.601 1.00 98.06 246 THR A N 1
ATOM 2024 C CA . THR A 1 246 ? 4.403 -13.045 -7.614 1.00 98.06 246 THR A CA 1
ATOM 2025 C C . THR A 1 246 ? 4.408 -12.475 -6.194 1.00 98.06 246 THR A C 1
ATOM 2027 O O . THR A 1 246 ? 3.914 -13.123 -5.275 1.00 98.06 246 THR A O 1
ATOM 2030 N N . CYS A 1 247 ? 4.905 -11.248 -6.003 1.00 98.56 247 CYS A N 1
ATOM 2031 C CA . CYS A 1 247 ? 4.855 -10.552 -4.716 1.00 98.56 247 CYS A CA 1
ATOM 2032 C C . CYS A 1 247 ? 3.405 -10.322 -4.262 1.00 98.56 247 CYS A C 1
ATOM 2034 O O . CYS A 1 247 ? 3.073 -10.611 -3.114 1.00 98.56 247 CYS A O 1
ATOM 2036 N N . LEU A 1 248 ? 2.526 -9.886 -5.175 1.00 98.44 248 LEU A N 1
ATOM 2037 C CA . LEU A 1 248 ? 1.092 -9.749 -4.912 1.00 98.44 248 LEU A CA 1
ATOM 2038 C C . LEU A 1 248 ? 0.458 -11.092 -4.524 1.00 98.44 248 LEU A C 1
ATOM 2040 O O . LEU A 1 248 ? -0.262 -11.134 -3.531 1.00 98.44 248 LEU A O 1
ATOM 2044 N N . GLN A 1 249 ? 0.764 -12.186 -5.230 1.00 97.81 249 GLN A N 1
ATOM 2045 C CA . GLN A 1 249 ? 0.242 -13.511 -4.879 1.00 97.81 249 GLN A CA 1
ATOM 2046 C C . GLN A 1 249 ? 0.637 -13.915 -3.452 1.00 97.81 249 GLN A C 1
ATOM 2048 O O . GLN A 1 249 ? -0.233 -14.293 -2.678 1.00 97.81 249 GLN A O 1
ATOM 2053 N N . ARG A 1 250 ? 1.903 -13.732 -3.045 1.00 97.88 250 ARG A N 1
ATOM 2054 C CA . ARG A 1 250 ? 2.340 -14.034 -1.664 1.00 97.88 250 ARG A CA 1
ATOM 2055 C C . ARG A 1 250 ? 1.624 -13.183 -0.604 1.00 97.88 250 ARG A C 1
ATOM 2057 O O . ARG A 1 250 ? 1.445 -13.644 0.521 1.00 97.88 250 ARG A O 1
ATOM 2064 N N . ILE A 1 251 ? 1.211 -11.958 -0.941 1.00 98.12 251 ILE A N 1
ATOM 2065 C CA . ILE A 1 251 ? 0.393 -11.100 -0.063 1.00 98.12 251 ILE A CA 1
ATOM 2066 C C . ILE A 1 251 ? -1.054 -11.613 -0.001 1.00 98.12 251 ILE A C 1
ATOM 2068 O O . ILE A 1 251 ? -1.634 -11.659 1.080 1.00 98.12 251 ILE A O 1
ATOM 2072 N N . VAL A 1 252 ? -1.624 -12.043 -1.128 1.00 97.00 252 VAL A N 1
ATOM 2073 C CA . VAL A 1 252 ? -2.959 -12.663 -1.198 1.00 97.00 252 VAL A CA 1
ATOM 2074 C C . VAL A 1 252 ? -3.002 -13.980 -0.415 1.00 97.00 252 VAL A C 1
ATOM 2076 O O . VAL A 1 252 ? -3.903 -14.178 0.395 1.00 97.00 252 VAL A O 1
ATOM 2079 N N . ASP A 1 253 ? -1.988 -14.834 -0.556 1.00 95.94 253 ASP A N 1
ATOM 2080 C CA . ASP A 1 253 ? -1.854 -16.087 0.197 1.00 95.94 253 ASP A CA 1
ATOM 2081 C C . ASP A 1 253 ? -1.742 -15.833 1.714 1.00 95.94 253 ASP A C 1
ATOM 2083 O O . ASP A 1 253 ? -2.322 -16.565 2.517 1.00 95.94 253 ASP A O 1
ATOM 2087 N N . LEU A 1 254 ? -1.042 -14.762 2.113 1.00 94.75 254 LEU A N 1
ATOM 2088 C CA . LEU A 1 254 ? -0.943 -14.309 3.505 1.00 94.75 254 LEU A CA 1
ATOM 2089 C C . LEU A 1 254 ? -2.276 -13.767 4.053 1.00 94.75 254 LEU A C 1
ATOM 2091 O O . LEU A 1 254 ? -2.543 -13.918 5.242 1.00 94.75 254 LEU A O 1
ATOM 2095 N N . LEU A 1 255 ? -3.111 -13.152 3.212 1.00 94.31 255 LEU A N 1
ATOM 2096 C CA . LEU A 1 255 ? -4.451 -12.687 3.588 1.00 94.31 255 LEU A CA 1
ATOM 2097 C C . LEU A 1 255 ? -5.454 -13.851 3.677 1.00 94.31 255 LEU A C 1
ATOM 2099 O O . LEU A 1 255 ? -6.299 -13.873 4.570 1.00 94.31 255 LEU A O 1
ATOM 2103 N N . HIS A 1 256 ? -5.330 -14.872 2.827 1.00 88.75 256 HIS A N 1
ATOM 2104 C CA . HIS A 1 256 ? -6.161 -16.077 2.907 1.00 88.75 256 HIS A CA 1
ATOM 2105 C C . HIS A 1 256 ? -5.961 -16.895 4.206 1.00 88.75 256 HIS A C 1
ATOM 2107 O O . HIS A 1 256 ? -6.846 -17.674 4.568 1.00 88.75 256 HIS A O 1
ATOM 2113 N N . ASP A 1 257 ? -4.874 -16.676 4.960 1.00 82.88 257 ASP A N 1
ATOM 2114 C CA . ASP A 1 257 ? -4.625 -17.233 6.306 1.00 82.88 257 ASP A CA 1
ATOM 2115 C C . ASP A 1 257 ? -5.473 -16.534 7.400 1.00 82.88 257 ASP A C 1
ATOM 2117 O O . ASP A 1 257 ? -4.970 -15.971 8.374 1.00 82.88 257 ASP A O 1
ATOM 2121 N N . GLY A 1 258 ? -6.800 -16.562 7.234 1.00 72.75 258 GLY A N 1
ATOM 2122 C CA . GLY A 1 258 ? -7.765 -16.191 8.275 1.00 72.75 258 GLY A CA 1
ATOM 2123 C C . GLY A 1 258 ? -8.095 -14.701 8.424 1.00 72.75 258 GLY A C 1
ATOM 2124 O O . GLY A 1 258 ? -8.605 -14.321 9.481 1.00 72.75 258 GLY A O 1
ATOM 2125 N N . PHE A 1 259 ? -7.850 -13.866 7.407 1.00 90.31 259 PHE A N 1
ATOM 2126 C CA . PHE A 1 259 ? -8.343 -12.481 7.367 1.00 90.31 259 PHE A CA 1
ATOM 2127 C C . PHE A 1 259 ? -9.882 -12.414 7.434 1.00 90.31 259 PHE A C 1
ATOM 2129 O O . PHE A 1 259 ? -10.581 -13.271 6.893 1.00 90.31 259 PHE A O 1
ATOM 2136 N N . GLN A 1 260 ? -10.410 -11.393 8.121 1.00 88.25 260 GLN A N 1
ATOM 2137 C CA . GLN A 1 260 ? -11.850 -11.224 8.402 1.00 88.25 260 GLN A CA 1
ATOM 2138 C C . GLN A 1 260 ? -12.398 -9.849 7.982 1.00 88.25 260 GLN A C 1
ATOM 2140 O O . GLN A 1 260 ? -13.570 -9.556 8.215 1.00 88.25 260 GLN A O 1
ATOM 2145 N N . GLY A 1 261 ? -11.553 -8.994 7.404 1.00 93.56 261 GLY A N 1
ATOM 2146 C CA . GLY A 1 261 ? -11.957 -7.696 6.878 1.00 93.56 261 GLY A CA 1
ATOM 2147 C C . GLY A 1 261 ? -12.475 -7.770 5.446 1.00 93.56 261 GLY A C 1
ATOM 2148 O O . GLY A 1 261 ? -12.543 -8.830 4.825 1.00 93.56 261 GLY A O 1
ATOM 2149 N N . ASN A 1 262 ? -12.804 -6.606 4.900 1.00 96.94 262 ASN A N 1
ATOM 2150 C CA . ASN A 1 262 ? -13.199 -6.454 3.507 1.00 96.94 262 ASN A CA 1
ATOM 2151 C C . ASN A 1 262 ? -11.964 -6.248 2.625 1.00 96.94 262 ASN A C 1
ATOM 2153 O O . ASN A 1 262 ? -11.058 -5.487 2.976 1.00 96.94 262 ASN A O 1
ATOM 2157 N N . TYR A 1 263 ? -11.974 -6.859 1.441 1.00 98.19 263 TYR A N 1
ATOM 2158 C CA . TYR A 1 263 ? -11.119 -6.442 0.334 1.00 98.19 263 TYR A CA 1
ATOM 2159 C C . TYR A 1 263 ? -11.832 -5.337 -0.448 1.00 98.19 263 TYR A C 1
ATOM 2161 O O . TYR A 1 263 ? -13.004 -5.464 -0.805 1.00 98.19 263 TYR A O 1
ATOM 2169 N N . LEU A 1 264 ? -11.122 -4.245 -0.705 1.00 98.69 264 LEU A N 1
ATOM 2170 C CA . LEU A 1 264 ? -11.661 -3.006 -1.254 1.00 98.69 264 LEU A CA 1
ATOM 2171 C C . LEU A 1 264 ? -10.829 -2.522 -2.444 1.00 98.69 264 LEU A C 1
ATOM 2173 O O . LEU A 1 264 ? -9.631 -2.789 -2.547 1.00 98.69 264 LEU A O 1
ATOM 2177 N N . MET A 1 265 ? -11.459 -1.746 -3.322 1.00 98.62 265 MET A N 1
ATOM 2178 C CA . MET A 1 265 ? -10.806 -0.996 -4.394 1.00 98.62 265 MET A CA 1
ATOM 2179 C C . MET A 1 265 ? -11.471 0.373 -4.590 1.00 98.62 265 MET A C 1
ATOM 2181 O O . MET A 1 265 ? -12.650 0.562 -4.306 1.00 98.62 265 MET A O 1
ATOM 2185 N N . ILE A 1 266 ? -10.740 1.322 -5.176 1.00 98.50 266 ILE A N 1
ATOM 2186 C CA . ILE A 1 266 ? -11.293 2.609 -5.657 1.00 98.50 266 ILE A CA 1
ATOM 2187 C C . ILE A 1 266 ? -12.178 2.416 -6.914 1.00 98.50 266 ILE A C 1
ATOM 2189 O O . ILE A 1 266 ? -12.900 3.311 -7.341 1.00 98.50 266 ILE A O 1
ATOM 2193 N N . GLY A 1 267 ? -12.096 1.243 -7.543 1.00 98.00 267 GLY A N 1
ATOM 2194 C CA . GLY A 1 267 ? -12.617 0.940 -8.875 1.00 98.00 267 GLY A CA 1
ATOM 2195 C C . GLY A 1 267 ? -11.494 0.425 -9.772 1.00 98.00 267 GLY A C 1
ATOM 2196 O O . GLY A 1 267 ? -10.364 0.248 -9.315 1.00 98.00 267 GLY A O 1
ATOM 2197 N N . ARG A 1 268 ? -11.779 0.182 -11.056 1.00 97.69 268 ARG A N 1
ATOM 2198 C CA . ARG A 1 268 ? -10.823 -0.442 -11.991 1.00 97.69 268 ARG A CA 1
ATOM 2199 C C . ARG A 1 268 ? -10.228 0.546 -13.005 1.00 97.69 268 ARG A C 1
ATOM 2201 O O . ARG A 1 268 ? -10.778 1.625 -13.258 1.00 97.69 268 ARG A O 1
ATOM 2208 N N . THR A 1 269 ? -9.078 0.196 -13.576 1.00 97.50 269 THR A N 1
ATOM 2209 C CA . THR A 1 269 ? -8.514 0.812 -14.791 1.00 97.50 269 THR A CA 1
ATOM 2210 C C . THR A 1 269 ? -9.102 0.155 -16.051 1.00 97.50 269 THR A C 1
ATOM 2212 O O . THR A 1 269 ? -9.784 -0.865 -15.958 1.00 97.50 269 THR A O 1
ATOM 2215 N N . LYS A 1 270 ? -8.787 0.675 -17.252 1.00 97.06 270 LYS A N 1
ATOM 2216 C CA . LYS A 1 270 ? -9.126 0.005 -18.530 1.00 97.06 270 LYS A CA 1
ATOM 2217 C C . LYS A 1 270 ? -8.515 -1.405 -18.673 1.00 97.06 270 LYS A C 1
ATOM 2219 O O . LYS A 1 270 ? -8.976 -2.171 -19.503 1.00 97.06 270 LYS A O 1
ATOM 2224 N N . GLN A 1 271 ? -7.500 -1.749 -17.873 1.00 96.25 271 GLN A N 1
ATOM 2225 C CA . GLN A 1 271 ? -6.860 -3.074 -17.839 1.00 96.25 271 GLN A CA 1
ATOM 2226 C C . GLN A 1 271 ? -7.395 -3.959 -16.691 1.00 96.25 271 GLN A C 1
ATOM 2228 O O . GLN A 1 271 ? -6.765 -4.944 -16.325 1.00 96.25 271 GLN A O 1
ATOM 2233 N N . GLY A 1 272 ? -8.508 -3.583 -16.049 1.00 96.50 272 GLY A N 1
ATOM 2234 C CA . GLY A 1 272 ? -9.128 -4.348 -14.959 1.00 96.50 272 GLY A CA 1
ATOM 2235 C C . GLY A 1 272 ? -8.452 -4.230 -13.584 1.00 96.50 272 GLY A C 1
ATOM 2236 O O . GLY A 1 272 ? -9.086 -4.568 -12.582 1.00 96.50 272 GLY A O 1
ATOM 2237 N N . ASN A 1 273 ? -7.221 -3.714 -13.503 1.00 97.62 273 ASN A N 1
ATOM 2238 C CA . ASN A 1 273 ? -6.477 -3.538 -12.247 1.00 97.62 273 ASN A CA 1
ATOM 2239 C C . ASN A 1 273 ? -7.172 -2.540 -11.293 1.00 97.62 273 ASN A C 1
ATOM 2241 O O . ASN A 1 273 ? -7.749 -1.559 -11.776 1.00 97.62 273 ASN A O 1
ATOM 2245 N N . PRO A 1 274 ? -7.074 -2.708 -9.959 1.00 98.12 274 PRO A N 1
ATOM 2246 C CA . PRO A 1 274 ? -7.478 -1.701 -8.977 1.00 98.12 274 PRO A CA 1
ATOM 2247 C C . PRO A 1 274 ? -6.810 -0.341 -9.222 1.00 98.12 274 PRO A C 1
ATOM 2249 O O . PRO A 1 274 ? -5.605 -0.247 -9.455 1.00 98.12 274 PRO A O 1
ATOM 2252 N N . ARG A 1 275 ? -7.602 0.731 -9.197 1.00 98.38 275 ARG A N 1
ATOM 2253 C CA . ARG A 1 275 ? -7.193 2.089 -9.575 1.00 98.38 275 ARG A CA 1
ATOM 2254 C C . ARG A 1 275 ? -6.253 2.727 -8.545 1.00 98.38 275 ARG A C 1
ATOM 2256 O O . ARG A 1 275 ? -6.507 2.674 -7.349 1.00 98.38 275 ARG A O 1
ATOM 2263 N N . HIS A 1 276 ? -5.207 3.389 -9.040 1.00 97.62 276 HIS A N 1
ATOM 2264 C CA . HIS A 1 276 ? -4.244 4.149 -8.236 1.00 97.62 276 HIS A CA 1
ATOM 2265 C C . HIS A 1 276 ? -4.859 5.460 -7.692 1.00 97.62 276 HIS A C 1
ATOM 2267 O O . HIS A 1 276 ? -5.605 6.111 -8.433 1.00 97.62 276 HIS A O 1
ATOM 2273 N N . PRO A 1 277 ? -4.568 5.890 -6.444 1.00 97.31 277 PRO A N 1
ATOM 2274 C CA . PRO A 1 277 ? -5.323 6.957 -5.784 1.00 97.31 277 PRO A CA 1
ATOM 2275 C C . PRO A 1 277 ? -4.944 8.367 -6.255 1.00 97.31 277 PRO A C 1
ATOM 2277 O O . PRO A 1 277 ? -5.780 9.263 -6.177 1.00 97.31 277 PRO A O 1
ATOM 2280 N N . LEU A 1 278 ? -3.727 8.562 -6.782 1.00 95.75 278 LEU A N 1
ATOM 2281 C CA . LEU A 1 278 ? -3.159 9.866 -7.171 1.00 95.75 278 LEU A CA 1
ATOM 2282 C C . LEU A 1 278 ? -4.089 10.742 -8.036 1.00 95.75 278 LEU A C 1
ATOM 2284 O O . LEU A 1 278 ? -4.139 11.952 -7.848 1.00 95.75 278 LEU A O 1
ATOM 2288 N N . TYR A 1 279 ? -4.847 10.130 -8.952 1.00 94.56 279 TYR A N 1
ATOM 2289 C CA . TYR A 1 279 ? -5.800 10.816 -9.841 1.00 94.56 279 TYR A CA 1
ATOM 2290 C C . TYR A 1 279 ? -7.252 10.353 -9.619 1.00 94.56 279 TYR A C 1
ATOM 2292 O O . TYR A 1 279 ? -8.103 10.469 -10.502 1.00 94.56 279 TYR A O 1
ATOM 2300 N N . ALA A 1 280 ? -7.550 9.775 -8.454 1.00 95.31 280 ALA A N 1
ATOM 2301 C CA . ALA A 1 280 ? -8.886 9.311 -8.111 1.00 95.31 280 ALA A CA 1
ATOM 2302 C C . ALA A 1 280 ? -9.715 10.424 -7.451 1.00 95.31 280 ALA A C 1
ATOM 2304 O O . ALA A 1 280 ? -9.376 10.926 -6.369 1.00 95.31 280 ALA A O 1
ATOM 2305 N N . LYS A 1 281 ? -10.850 10.763 -8.078 1.00 95.81 281 LYS A N 1
ATOM 2306 C CA . LYS A 1 281 ? -11.894 11.596 -7.463 1.00 95.81 281 LYS A CA 1
ATOM 2307 C C . LYS A 1 281 ? -12.356 10.971 -6.144 1.00 95.81 281 LYS A C 1
ATOM 2309 O O . LYS A 1 281 ? -12.378 9.747 -6.001 1.00 95.81 281 LYS A O 1
ATOM 2314 N N . THR A 1 282 ? -12.725 11.815 -5.184 1.00 96.31 282 THR A N 1
ATOM 2315 C CA . THR A 1 282 ? -13.320 11.380 -3.914 1.00 96.31 282 THR A CA 1
ATOM 2316 C C . THR A 1 282 ? -14.546 10.508 -4.199 1.00 96.31 282 THR A C 1
ATOM 2318 O O . THR A 1 282 ? -15.427 10.906 -4.954 1.00 96.31 282 THR A O 1
ATOM 2321 N N . SER A 1 283 ? -14.541 9.281 -3.681 1.00 97.25 283 SER A N 1
ATOM 2322 C CA . SER A 1 283 ? -15.483 8.220 -4.050 1.00 97.25 283 SER A CA 1
ATOM 2323 C C . SER A 1 283 ? -15.562 7.168 -2.943 1.00 97.25 283 SER A C 1
ATOM 2325 O O . SER A 1 283 ? -14.626 7.017 -2.151 1.00 97.25 283 SER A O 1
ATOM 2327 N N . LYS A 1 284 ? -16.694 6.457 -2.854 1.00 98.44 284 LYS A N 1
ATOM 2328 C CA . LYS A 1 284 ? -16.821 5.327 -1.928 1.00 98.44 284 LYS A CA 1
ATOM 2329 C C . LYS A 1 284 ? -16.038 4.131 -2.462 1.00 98.44 284 LYS A C 1
ATOM 2331 O O . LYS A 1 284 ? -16.027 3.895 -3.670 1.00 98.44 284 LYS A O 1
ATOM 2336 N N . PHE A 1 285 ? -15.376 3.397 -1.573 1.00 98.69 285 PHE A N 1
ATOM 2337 C CA . PHE A 1 285 ? -14.698 2.163 -1.953 1.00 98.69 285 PHE A CA 1
ATOM 2338 C C . PHE A 1 285 ? -15.715 1.104 -2.385 1.00 98.69 285 PHE A C 1
ATOM 2340 O O . PHE A 1 285 ? -16.799 0.985 -1.815 1.00 98.69 285 PHE A O 1
ATOM 2347 N N . LEU A 1 286 ? -15.340 0.329 -3.397 1.00 98.38 286 LEU A N 1
ATOM 2348 C CA . LEU A 1 286 ? -16.111 -0.792 -3.916 1.00 98.38 286 LEU A CA 1
ATOM 2349 C C . LEU A 1 286 ? -15.522 -2.105 -3.381 1.00 98.38 286 LEU A C 1
ATOM 2351 O O . LEU A 1 286 ? -14.296 -2.185 -3.234 1.00 98.38 286 LEU A O 1
ATOM 2355 N N . PRO A 1 287 ? -16.339 -3.148 -3.148 1.00 98.06 287 PRO A N 1
ATOM 2356 C CA . PRO A 1 287 ? -15.835 -4.486 -2.862 1.00 98.06 287 PRO A CA 1
ATOM 2357 C C . PRO A 1 287 ? -14.879 -4.971 -3.955 1.00 98.06 287 PRO A C 1
ATOM 2359 O O . PRO A 1 287 ? -15.098 -4.735 -5.146 1.00 98.06 287 PRO A O 1
ATOM 2362 N N . TYR A 1 288 ? -13.824 -5.666 -3.548 1.00 96.50 288 TYR A N 1
ATOM 2363 C CA . TYR A 1 288 ? -12.860 -6.302 -4.437 1.00 96.50 288 TYR A CA 1
ATOM 2364 C C . TYR A 1 288 ? -12.852 -7.815 -4.204 1.00 96.50 288 TYR A C 1
ATOM 2366 O O . TYR A 1 288 ? -13.063 -8.287 -3.089 1.00 96.50 288 TYR A O 1
ATOM 2374 N N . THR A 1 289 ? -12.603 -8.571 -5.269 1.00 90.50 289 THR A N 1
ATOM 2375 C CA . THR A 1 289 ? -12.472 -10.032 -5.236 1.00 90.50 289 THR A CA 1
ATOM 2376 C C . THR A 1 289 ? -11.060 -10.376 -5.687 1.00 90.50 289 THR A C 1
ATOM 2378 O O . THR A 1 289 ? -10.602 -9.830 -6.698 1.00 90.50 289 THR A O 1
ATOM 2381 N N . LEU A 1 290 ? -10.402 -11.238 -4.910 1.00 83.06 290 LEU A N 1
ATOM 2382 C CA . LEU A 1 290 ? -9.077 -11.802 -5.172 1.00 83.06 290 LEU A CA 1
ATOM 2383 C C . LEU A 1 290 ? -9.185 -13.085 -6.008 1.00 83.06 290 LEU A C 1
ATOM 2385 O O . LEU A 1 290 ? -10.206 -13.790 -5.844 1.00 83.06 290 LEU A O 1
#

Sequence (290 aa):
MQGQRDRTVRSGDPLQTEKQGRQGIRRADERISCRGRSRTAPFMRLSRLLRRRARAARFHGDHRARGYRLRALSGTQIRHRGSRRRIQQRARFLFRRKLSEDHGGRSPRNIPQKLKIFIHKGVNMAWLYETDEEDRSRFVLGEVADPRSRTLLCFGINPSTATLQKFDQTLKSTIRLAHFNGYKNWVMLNIYPQRATDPNDLSVSEDFGLMQTNLLHIRNLLQTYPACDVLFAYGNLISKRKYLKTCLQRIVDLLHDGFQGNYLMIGRTKQGNPRHPLYAKTSKFLPYTL

Organism: NCBI:txid2508949

Foldseek 3Di:
DDDDDDDDDDDDDDDDDDDDYDDDDDDDDDDDDDDDDDDDDPDPPVVVVVVVVVVVPPDDDDDDDDDDDDDDDDDDDDDPPPPVVVVVVVVVVVVVVVVCVVPVNDDPPDPPPDQPFDQDPPFRKTWGWDAPPVNQFTLKGWMDRDPVFAEEEEEAAEAEDDDPVDDDLLRVLVCLQCVLQPGPIYMYGYLAGGYDPPLVPPDQDDPPVSLVVSLVSLLVVCVSRLAHAYEYAHAPSCPVHPCSVVSVVSSVVSCVPDRDHFYWALAADPVRGGHRRSPRDRDHIDGDDD